Protein AF-A0A2S4YJ57-F1 (afdb_monomer_lite)

Radius of gyration: 31.9 Å; chains: 1; bounding box: 79×38×90 Å

pLDDT: mean 84.73, std 16.08, range [43.25, 98.62]

Secondary structure (DSSP, 8-state):
-------------TTHHHHHHHHHHHHHSHHHHHHHHHHHHHTTSB-TT--SSTT-B-BSSSS---B-HHHHHHH-HHHHHHHHHHHHHHHHHS----------TTHHHHHHHHHHHHHHHHHHHHHHHHHHHHHHHHHHHHHHHHHHHHHHHHHHHHHHHHHHH-TT---HHHHHHHHHHHHHHTT--S-HHHHHHHHHHHHT-S-SSPPPSEETTEEPPHHHHHHHHHHHHHHHHHHHHHHHGGGS-HHHHHHHHHHHHHHHHS------

Structure (mmCIF, N/CA/C/O backbone):
data_AF-A0A2S4YJ57-F1
#
_entry.id   AF-A0A2S4YJ57-F1
#
loop_
_atom_site.group_PDB
_atom_site.id
_atom_site.type_symbol
_atom_site.label_atom_id
_atom_site.label_alt_id
_atom_site.label_comp_id
_atom_site.label_asym_id
_atom_site.label_entity_id
_atom_site.label_seq_id
_atom_site.pdbx_PDB_ins_code
_atom_site.Cartn_x
_atom_site.Cartn_y
_atom_site.Cartn_z
_atom_site.occupancy
_atom_site.B_iso_or_equiv
_atom_site.auth_seq_id
_atom_site.auth_comp_id
_atom_site.auth_asym_id
_atom_site.auth_atom_id
_atom_site.pdbx_PDB_model_num
ATOM 1 N N . MET A 1 1 ? 39.936 2.522 18.032 1.00 45.22 1 MET A N 1
ATOM 2 C CA . MET A 1 1 ? 38.632 3.029 17.552 1.00 45.22 1 MET A CA 1
ATOM 3 C C . MET A 1 1 ? 37.580 2.657 18.585 1.00 45.22 1 MET A C 1
ATOM 5 O O . MET A 1 1 ? 37.314 1.478 18.760 1.00 45.22 1 MET A O 1
ATOM 9 N N . LEU A 1 2 ? 37.104 3.642 19.348 1.00 45.94 2 LEU A N 1
ATOM 10 C CA . LEU A 1 2 ? 36.166 3.483 20.464 1.00 45.94 2 LEU A CA 1
ATOM 11 C C . LEU A 1 2 ? 34.720 3.496 19.942 1.00 45.94 2 LEU A C 1
ATOM 13 O O . LEU A 1 2 ? 34.317 4.452 19.285 1.00 45.94 2 LEU A O 1
ATOM 17 N N . LEU A 1 3 ? 33.955 2.446 20.243 1.00 55.88 3 LEU A N 1
ATOM 18 C CA . LEU A 1 3 ? 32.509 2.372 20.026 1.00 55.88 3 LEU A CA 1
ATOM 19 C C . LEU A 1 3 ? 31.799 3.034 21.213 1.00 55.88 3 LEU A C 1
ATOM 21 O O . LEU A 1 3 ? 31.799 2.495 22.317 1.00 55.88 3 LEU A O 1
ATOM 25 N N . ALA A 1 4 ? 31.203 4.204 20.989 1.00 51.47 4 ALA A N 1
ATOM 26 C CA . ALA A 1 4 ? 30.325 4.854 21.954 1.00 51.47 4 ALA A CA 1
ATOM 27 C C . ALA A 1 4 ? 28.883 4.369 21.735 1.00 51.47 4 ALA A C 1
ATOM 29 O O . ALA A 1 4 ? 28.214 4.778 20.787 1.00 51.47 4 ALA A O 1
ATOM 30 N N . ALA A 1 5 ? 28.410 3.480 22.608 1.00 53.75 5 ALA A N 1
ATOM 31 C CA . ALA A 1 5 ? 27.004 3.104 22.699 1.00 53.75 5 ALA A CA 1
ATOM 32 C C . ALA A 1 5 ? 26.251 4.176 23.504 1.00 53.75 5 ALA A C 1
ATOM 34 O O . ALA A 1 5 ? 26.377 4.259 24.725 1.00 53.75 5 ALA A O 1
ATOM 35 N N . GLY A 1 6 ? 25.493 5.025 22.812 1.00 53.38 6 GLY A N 1
ATOM 36 C CA . GLY A 1 6 ? 24.596 5.992 23.437 1.00 53.38 6 GLY A CA 1
ATOM 37 C C . GLY A 1 6 ? 23.303 5.318 23.891 1.00 53.38 6 GLY A C 1
ATOM 38 O O . GLY A 1 6 ? 22.416 5.072 23.078 1.00 53.38 6 GLY A O 1
ATOM 39 N N . ALA A 1 7 ? 23.184 5.036 25.187 1.00 53.16 7 ALA A N 1
ATOM 40 C CA . ALA A 1 7 ? 21.908 4.723 25.818 1.00 53.16 7 ALA A CA 1
ATOM 41 C C . ALA A 1 7 ? 21.127 6.033 26.015 1.00 53.16 7 ALA A C 1
ATOM 43 O O . ALA A 1 7 ? 21.458 6.845 26.878 1.00 53.16 7 ALA A O 1
ATOM 44 N N . GLY A 1 8 ? 20.120 6.267 25.173 1.00 51.53 8 GLY A N 1
ATOM 45 C CA . GLY A 1 8 ? 19.182 7.374 25.356 1.00 51.53 8 GLY A CA 1
ATOM 46 C C . GLY A 1 8 ? 18.289 7.145 26.586 1.00 51.53 8 GLY A C 1
ATOM 47 O O . GLY A 1 8 ? 17.922 6.000 26.864 1.00 51.53 8 GLY A O 1
ATOM 48 N N . PRO A 1 9 ? 17.920 8.199 27.334 1.00 55.12 9 PRO A N 1
ATOM 49 C CA . PRO A 1 9 ? 17.067 8.069 28.507 1.00 55.12 9 PRO A CA 1
ATOM 50 C C . PRO A 1 9 ? 15.648 7.665 28.091 1.00 55.12 9 PRO A C 1
ATOM 52 O O . PRO A 1 9 ? 14.974 8.380 27.350 1.00 55.12 9 PRO A O 1
ATOM 55 N N . ALA A 1 10 ? 15.178 6.526 28.599 1.00 46.97 10 ALA A N 1
ATOM 56 C CA . ALA A 1 10 ? 13.779 6.135 28.527 1.00 46.97 10 ALA A CA 1
ATOM 57 C C . ALA A 1 10 ? 12.961 7.071 29.428 1.00 46.97 10 ALA A C 1
ATOM 59 O O . ALA A 1 10 ? 12.978 6.956 30.653 1.00 46.97 10 ALA A O 1
ATOM 60 N N . TRP A 1 11 ? 12.270 8.035 28.826 1.00 49.72 11 TRP A N 1
ATOM 61 C CA . TRP A 1 11 ? 11.304 8.866 29.534 1.00 49.72 11 TRP A CA 1
ATOM 62 C C . TRP A 1 11 ? 10.096 7.994 29.879 1.00 49.72 11 TRP A C 1
ATOM 64 O O . TRP A 1 11 ? 9.294 7.646 29.013 1.00 49.72 11 TRP A O 1
ATOM 74 N N . ALA A 1 12 ? 9.990 7.603 31.149 1.00 47.84 12 ALA A N 1
ATOM 75 C CA . ALA A 1 12 ? 8.797 6.976 31.692 1.00 47.84 12 ALA A CA 1
ATOM 76 C C . ALA A 1 12 ? 7.637 7.976 31.594 1.00 47.84 12 ALA A C 1
ATOM 78 O O . ALA A 1 12 ? 7.652 9.029 32.231 1.00 47.84 12 ALA A O 1
ATOM 79 N N . ALA A 1 13 ? 6.652 7.667 30.753 1.00 43.91 13 ALA A N 1
ATOM 80 C CA . ALA A 1 13 ? 5.480 8.505 30.565 1.00 43.91 13 ALA A CA 1
ATOM 81 C C . ALA A 1 13 ? 4.690 8.623 31.891 1.00 43.91 13 ALA A C 1
ATOM 83 O O . ALA A 1 13 ? 4.265 7.599 32.432 1.00 43.91 13 ALA A O 1
ATOM 84 N N . PRO A 1 14 ? 4.422 9.839 32.402 1.00 47.44 14 PRO A N 1
ATOM 85 C CA . PRO A 1 14 ? 3.696 10.054 33.659 1.00 47.44 14 PRO A CA 1
ATOM 86 C C . PRO A 1 14 ? 2.183 9.741 33.592 1.00 47.44 14 PRO A C 1
ATOM 88 O O . PRO A 1 14 ? 1.455 10.018 34.539 1.00 47.44 14 PRO A O 1
ATOM 91 N N . GLY A 1 15 ? 1.688 9.139 32.503 1.00 51.47 15 GLY A N 1
ATOM 92 C CA . GLY A 1 15 ? 0.265 8.821 32.312 1.00 51.47 15 GLY A CA 1
ATOM 93 C C . GLY A 1 15 ? -0.211 7.505 32.940 1.00 51.47 15 GLY A C 1
ATOM 94 O O . GLY A 1 15 ? -1.410 7.292 33.064 1.00 51.47 15 GLY A O 1
ATOM 95 N N . ALA A 1 16 ? 0.696 6.617 33.358 1.00 57.78 16 ALA A N 1
ATOM 96 C CA . ALA A 1 16 ? 0.318 5.263 33.778 1.00 57.78 16 ALA A CA 1
ATOM 97 C C . ALA A 1 16 ? -0.312 5.182 35.182 1.00 57.78 16 ALA A C 1
ATOM 99 O O . ALA A 1 16 ? -0.919 4.164 35.510 1.00 57.78 16 ALA A O 1
ATOM 100 N N . SER A 1 17 ? -0.144 6.213 36.021 1.00 66.94 17 SER A N 1
ATOM 101 C CA . SER A 1 17 ? -0.647 6.198 37.403 1.00 66.94 17 SER A CA 1
ATOM 102 C C . SER A 1 17 ? -2.140 6.509 37.471 1.00 66.94 17 SER A C 1
ATOM 104 O O . SER A 1 17 ? -2.893 5.740 38.055 1.00 66.94 17 SER A O 1
ATOM 106 N N . SER A 1 18 ? -2.585 7.587 36.818 1.00 76.31 18 SER A N 1
ATOM 107 C CA . SER A 1 18 ? -3.986 8.023 36.878 1.00 76.31 18 SER A CA 1
ATOM 108 C C . SER A 1 18 ? -4.939 7.019 36.230 1.00 76.31 18 SER A C 1
ATOM 110 O O . SER A 1 18 ? -6.032 6.789 36.739 1.00 76.31 18 SER A O 1
ATOM 112 N N . GLU A 1 19 ? -4.522 6.373 35.140 1.00 73.69 19 GLU A N 1
ATOM 113 C CA . GLU A 1 19 ? -5.324 5.335 34.488 1.00 73.69 19 GLU A CA 1
ATOM 114 C C . GLU A 1 19 ? -5.491 4.095 35.382 1.00 73.69 19 GLU A C 1
ATOM 116 O O . GLU A 1 19 ? -6.575 3.513 35.445 1.00 73.69 19 GLU A O 1
ATOM 121 N N . ARG A 1 20 ? -4.445 3.721 36.131 1.00 81.25 20 ARG A N 1
ATOM 122 C CA . ARG A 1 20 ? -4.491 2.598 37.077 1.00 81.25 20 ARG A CA 1
ATOM 123 C C . ARG A 1 20 ? -5.443 2.857 38.237 1.00 81.25 20 ARG A C 1
ATOM 125 O O . ARG A 1 20 ? -6.200 1.960 38.603 1.00 81.25 20 ARG A O 1
ATOM 132 N N . ASP A 1 21 ? -5.436 4.071 38.775 1.00 86.12 21 ASP A N 1
ATOM 133 C CA . ASP A 1 21 ? -6.322 4.445 39.879 1.00 86.12 21 ASP A CA 1
ATOM 134 C C . ASP A 1 21 ? -7.793 4.407 39.440 1.00 86.12 21 ASP A C 1
ATOM 136 O O . ASP A 1 21 ? -8.646 3.869 40.148 1.00 86.12 21 ASP A O 1
ATOM 140 N N . VAL A 1 22 ? -8.090 4.879 38.223 1.00 85.56 22 VAL A N 1
ATOM 141 C CA . VAL A 1 22 ? -9.437 4.802 37.632 1.00 85.56 22 VAL A CA 1
ATOM 142 C C . VAL A 1 22 ? -9.886 3.349 37.450 1.00 85.56 22 VAL A C 1
ATOM 144 O O . VAL A 1 22 ? -11.014 3.009 37.811 1.00 85.56 22 VAL A O 1
ATOM 147 N N . GLN A 1 23 ? -9.011 2.475 36.940 1.00 86.00 23 GLN A N 1
ATOM 148 C CA . GLN A 1 23 ? -9.309 1.046 36.785 1.00 86.00 23 GLN A CA 1
ATOM 149 C C . GLN A 1 23 ? -9.598 0.373 38.129 1.00 86.00 23 GLN A C 1
ATOM 151 O O . GLN A 1 23 ? -10.550 -0.401 38.246 1.00 86.00 23 GLN A O 1
ATOM 156 N N . LEU A 1 24 ? -8.801 0.682 39.154 1.00 92.12 24 LEU A N 1
ATOM 157 C CA . LEU A 1 24 ? -8.961 0.111 40.485 1.00 92.12 24 LEU A CA 1
ATOM 158 C C . LEU A 1 24 ? -10.301 0.515 41.110 1.00 92.12 24 LEU A C 1
ATOM 160 O O . LEU A 1 24 ? -11.023 -0.350 41.604 1.00 92.12 24 LEU A O 1
ATOM 164 N N . VAL A 1 25 ? -10.668 1.797 41.025 1.00 93.56 25 VAL A N 1
ATOM 165 C CA . VAL A 1 25 ? -11.964 2.293 41.513 1.00 93.56 25 VAL A CA 1
ATOM 166 C C . VAL A 1 25 ? -13.121 1.643 40.753 1.00 93.56 25 VAL A C 1
ATOM 168 O O . VAL A 1 25 ? -14.034 1.116 41.384 1.00 93.56 25 VAL A O 1
ATOM 171 N N . TYR A 1 26 ? -13.062 1.609 39.418 1.00 92.38 26 TYR A N 1
ATOM 172 C CA . TYR A 1 26 ? -14.111 1.014 38.586 1.00 92.38 26 TYR A CA 1
ATOM 173 C C . TYR A 1 26 ? -14.332 -0.472 38.905 1.00 92.38 26 TYR A C 1
ATOM 175 O O . TYR A 1 26 ? -15.457 -0.907 39.137 1.00 92.38 26 TYR A O 1
ATOM 183 N N . CYS A 1 27 ? -13.259 -1.264 38.964 1.00 95.75 27 CYS A N 1
ATOM 184 C CA . CYS A 1 27 ? -13.355 -2.711 39.156 1.00 95.75 27 CYS A CA 1
ATOM 185 C C . CYS A 1 27 ? -13.684 -3.127 40.601 1.00 95.75 27 CYS A C 1
ATOM 187 O O . CYS A 1 27 ? -14.219 -4.219 40.810 1.00 95.75 27 CYS A O 1
ATOM 189 N N . LEU A 1 28 ? -13.395 -2.281 41.598 1.00 95.44 28 LEU A N 1
ATOM 190 C CA . LEU A 1 28 ? -13.761 -2.525 43.000 1.00 95.44 28 LEU A CA 1
ATOM 191 C C . LEU A 1 28 ? -15.134 -1.964 43.389 1.00 95.44 28 LEU A C 1
ATOM 193 O O . LEU A 1 28 ? -15.605 -2.260 44.498 1.00 95.44 28 LEU A O 1
ATOM 197 N N . ASP A 1 29 ? -15.788 -1.201 42.512 1.00 94.62 29 ASP A N 1
ATOM 198 C CA . ASP A 1 29 ? -17.137 -0.700 42.755 1.00 94.62 29 ASP A CA 1
ATOM 199 C C . ASP A 1 29 ? -18.162 -1.846 42.798 1.00 94.62 29 ASP A C 1
ATOM 201 O O . ASP A 1 29 ? -18.049 -2.853 42.092 1.00 94.62 29 ASP A O 1
ATOM 205 N N . GLY A 1 30 ? -19.161 -1.709 43.672 1.00 93.12 30 GLY A N 1
ATOM 206 C CA . GLY A 1 30 ? -20.126 -2.761 44.015 1.00 93.12 30 GLY A CA 1
ATOM 207 C C . GLY A 1 30 ? -20.748 -3.480 42.806 1.00 93.12 30 GLY A C 1
ATOM 208 O O . GLY A 1 30 ? -20.690 -4.713 42.761 1.00 93.12 30 GLY A O 1
ATOM 209 N N . PRO A 1 31 ? -21.277 -2.753 41.802 1.00 92.69 31 PRO A N 1
ATOM 210 C CA . PRO A 1 31 ? -21.881 -3.334 40.602 1.00 92.69 31 PRO A CA 1
ATOM 211 C C . PRO A 1 31 ? -20.918 -4.179 39.754 1.00 92.69 31 PRO A C 1
ATOM 213 O O . PRO A 1 31 ? -21.351 -5.089 39.047 1.00 92.69 31 PRO A O 1
ATOM 216 N N . HIS A 1 32 ? -19.612 -3.909 39.820 1.00 94.75 32 HIS A N 1
ATOM 217 C CA . HIS A 1 32 ? -18.608 -4.518 38.945 1.00 94.75 32 HIS A CA 1
ATOM 218 C C . HIS A 1 32 ? -17.894 -5.722 39.571 1.00 94.75 32 HIS A C 1
ATOM 220 O O . HIS A 1 32 ? -17.348 -6.554 38.842 1.00 94.75 32 HIS A O 1
ATOM 226 N N . ARG A 1 33 ? -17.969 -5.899 40.898 1.00 95.62 33 ARG A N 1
ATOM 227 C CA . ARG A 1 33 ? -17.277 -6.986 41.622 1.00 95.62 33 ARG A CA 1
ATOM 228 C C . ARG A 1 33 ? -17.622 -8.384 41.113 1.00 95.62 33 ARG A C 1
ATOM 230 O O . ARG A 1 33 ? -16.733 -9.217 40.945 1.00 95.62 33 ARG A O 1
ATOM 237 N N . ALA A 1 34 ? -18.901 -8.654 40.849 1.00 95.88 34 ALA A N 1
ATOM 238 C CA . ALA A 1 34 ? -19.331 -9.955 40.333 1.00 95.88 34 ALA A CA 1
ATOM 239 C C . ALA A 1 34 ? -18.781 -10.218 38.919 1.00 95.88 34 ALA A C 1
ATOM 241 O O . ALA A 1 34 ? -18.306 -11.319 38.629 1.00 95.88 34 ALA A O 1
ATOM 242 N N . GLY A 1 35 ? -18.784 -9.190 38.063 1.00 95.25 35 GLY A N 1
ATOM 243 C CA . GLY A 1 35 ? -18.192 -9.248 36.728 1.00 95.25 35 GLY A CA 1
ATOM 244 C C . GLY A 1 35 ? -16.681 -9.479 36.776 1.00 95.25 35 GLY A C 1
ATOM 245 O O . GLY A 1 35 ? -16.170 -10.325 36.044 1.00 95.25 35 GLY A O 1
ATOM 246 N N . LEU A 1 36 ? -15.983 -8.801 37.691 1.00 97.19 36 LEU A N 1
ATOM 247 C CA . LEU A 1 36 ? -14.544 -8.952 37.901 1.00 97.19 36 LEU A CA 1
ATOM 248 C C . LEU A 1 36 ? -14.177 -10.388 38.300 1.00 97.19 36 LEU A C 1
ATOM 250 O O . LEU A 1 36 ? -13.292 -10.987 37.690 1.00 97.19 36 LEU A O 1
ATOM 254 N N . VAL A 1 37 ? -14.884 -10.970 39.277 1.00 97.56 37 VAL A N 1
ATOM 255 C CA . VAL A 1 37 ? -14.660 -12.366 39.698 1.00 97.56 37 VAL A CA 1
ATOM 256 C C . VAL A 1 37 ? -14.946 -13.334 38.548 1.00 97.56 37 VAL A C 1
ATOM 258 O O . VAL A 1 37 ? -14.167 -14.258 38.316 1.00 97.56 37 VAL A O 1
ATOM 261 N N . SER A 1 38 ? -16.016 -13.105 37.780 1.00 97.00 38 SER A N 1
ATOM 262 C CA . SER A 1 38 ? -16.344 -13.924 36.607 1.00 97.00 38 SER A CA 1
ATOM 263 C C . SER A 1 38 ? -15.244 -13.877 35.539 1.00 97.00 38 SER A C 1
ATOM 265 O O . SER A 1 38 ? -14.815 -14.922 35.043 1.00 97.00 38 SER A O 1
ATOM 267 N N . ALA A 1 39 ? -14.732 -12.683 35.223 1.00 96.94 39 ALA A N 1
ATOM 268 C CA . ALA A 1 39 ? -13.623 -12.502 34.290 1.00 96.94 39 ALA A CA 1
ATOM 269 C C . ALA A 1 39 ? -12.356 -13.215 34.786 1.00 96.94 39 ALA A C 1
ATOM 271 O O . ALA A 1 39 ? -11.732 -13.970 34.038 1.00 96.94 39 ALA A O 1
ATOM 272 N N . ALA A 1 40 ? -12.017 -13.056 36.065 1.00 97.38 40 ALA A N 1
ATOM 273 C CA . ALA A 1 40 ? -10.846 -13.681 36.665 1.00 97.38 40 ALA A CA 1
ATOM 274 C C . ALA A 1 40 ? -10.930 -15.222 36.684 1.00 97.38 40 ALA A C 1
ATOM 276 O O . ALA A 1 40 ? -9.933 -15.892 36.412 1.00 97.38 40 ALA A O 1
ATOM 277 N N . LEU A 1 41 ? -12.114 -15.799 36.928 1.00 97.25 41 LEU A N 1
ATOM 278 C CA . LEU A 1 41 ? -12.354 -17.245 36.821 1.00 97.25 41 LEU A CA 1
ATOM 279 C C . LEU A 1 41 ? -12.183 -17.750 35.380 1.00 97.25 41 LEU A C 1
ATOM 281 O O . LEU A 1 41 ? -11.515 -18.760 35.159 1.00 97.25 41 LEU A O 1
ATOM 285 N N . ARG A 1 42 ? -12.728 -17.035 34.384 1.00 97.00 42 ARG A N 1
ATOM 286 C CA . ARG A 1 42 ? -12.572 -17.384 32.955 1.00 97.00 42 ARG A CA 1
ATOM 287 C C . ARG A 1 42 ? -11.113 -17.347 32.507 1.00 97.00 42 ARG A C 1
ATOM 289 O O . ARG A 1 42 ? -10.686 -18.203 31.737 1.00 97.00 42 ARG A O 1
ATOM 296 N N . LEU A 1 43 ? -10.345 -16.395 33.031 1.00 97.00 43 LEU A N 1
ATOM 297 C CA . LEU A 1 43 ? -8.907 -16.273 32.791 1.00 97.00 43 LEU A CA 1
ATOM 298 C C . LEU A 1 43 ? -8.058 -17.236 33.638 1.00 97.00 43 LEU A C 1
ATOM 300 O O . LEU A 1 43 ? -6.836 -17.233 33.497 1.00 97.00 43 LEU A O 1
ATOM 304 N N . ARG A 1 44 ? -8.682 -18.063 34.494 1.00 97.12 44 ARG A N 1
ATOM 305 C CA . ARG A 1 44 ? -8.019 -18.994 35.425 1.00 97.12 44 ARG A CA 1
ATOM 306 C C . ARG A 1 44 ? -7.042 -18.305 36.387 1.00 97.12 44 ARG A C 1
ATOM 308 O O . ARG A 1 44 ? -6.032 -18.886 36.771 1.00 97.12 44 ARG A O 1
ATOM 315 N N . LEU A 1 45 ? -7.346 -17.066 36.765 1.00 97.12 45 LEU A N 1
ATOM 316 C CA . LEU A 1 45 ? -6.589 -16.286 37.751 1.00 97.12 45 LEU A CA 1
ATOM 317 C C . LEU A 1 45 ? -7.069 -16.575 39.178 1.00 97.12 45 LEU A C 1
ATOM 319 O O . LEU A 1 45 ? -6.292 -16.506 40.128 1.00 97.12 45 LEU A O 1
ATOM 323 N N . LEU A 1 46 ? -8.341 -16.956 39.318 1.00 97.56 46 LEU A N 1
ATOM 324 C CA . LEU A 1 46 ? -8.948 -17.405 40.568 1.00 97.56 46 LEU A CA 1
ATOM 325 C C . LEU A 1 46 ? -9.329 -18.885 40.498 1.00 97.56 46 LEU A C 1
ATOM 327 O O . LEU A 1 46 ? -9.658 -19.409 39.433 1.00 97.56 46 LEU A O 1
ATOM 331 N N . ALA A 1 47 ? -9.302 -19.550 41.649 1.00 96.44 47 ALA A N 1
ATOM 332 C CA . ALA A 1 47 ? -9.747 -20.922 41.814 1.00 96.44 47 ALA A CA 1
ATOM 333 C C . ALA A 1 47 ? -11.287 -21.015 41.762 1.00 96.44 47 ALA A C 1
ATOM 335 O O . ALA A 1 47 ? -11.973 -20.084 42.215 1.00 96.44 47 ALA A O 1
ATOM 336 N N . PRO A 1 48 ? -11.849 -22.139 41.270 1.00 95.44 48 PRO A N 1
ATOM 337 C CA . PRO A 1 48 ? -13.287 -22.395 41.306 1.00 95.44 48 PRO A CA 1
ATOM 338 C C . PRO A 1 48 ? -13.871 -22.222 42.714 1.00 95.44 48 PRO A C 1
ATOM 340 O O . PRO A 1 48 ? -13.250 -22.600 43.706 1.00 95.44 48 PRO A O 1
ATOM 343 N N . GLY A 1 49 ? -15.070 -21.643 42.798 1.00 93.88 49 GLY A N 1
ATOM 344 C CA . GLY A 1 49 ? -15.728 -21.319 44.070 1.00 93.88 49 GLY A CA 1
ATOM 345 C C . GLY A 1 49 ? -15.380 -19.940 44.639 1.00 93.88 49 GLY A C 1
ATOM 346 O O . GLY A 1 49 ? -15.932 -19.567 45.670 1.00 93.88 49 GLY A O 1
ATOM 347 N N . SER A 1 50 ? -14.515 -19.164 43.974 1.00 96.38 50 SER A N 1
ATOM 348 C CA . SER A 1 50 ? -14.320 -17.752 44.321 1.00 96.38 50 SER A CA 1
ATOM 349 C C . SER A 1 50 ? -15.594 -16.944 44.056 1.00 96.38 50 SER A C 1
ATOM 351 O O . SER A 1 50 ? -16.232 -17.121 43.017 1.00 96.38 50 SER A O 1
ATOM 353 N N . THR A 1 51 ? -15.960 -16.043 44.971 1.00 95.62 51 THR A N 1
ATOM 354 C CA . THR A 1 51 ? -17.163 -15.199 44.841 1.00 95.62 51 THR A CA 1
ATOM 355 C C . THR A 1 51 ? -16.857 -13.728 45.123 1.00 95.62 51 THR A C 1
ATOM 357 O O . THR A 1 51 ? -15.772 -13.387 45.586 1.00 95.62 51 THR A O 1
ATOM 360 N N . ALA A 1 52 ? -17.822 -12.846 44.839 1.00 92.62 52 ALA A N 1
ATOM 361 C CA . ALA A 1 52 ? -17.737 -11.417 45.155 1.00 92.62 52 ALA A CA 1
ATOM 362 C C . ALA A 1 52 ? -18.069 -11.089 46.628 1.00 92.62 52 ALA A C 1
ATOM 364 O O . ALA A 1 52 ? -18.144 -9.912 46.987 1.00 92.62 52 ALA A O 1
ATOM 365 N N . ALA A 1 53 ? -18.297 -12.105 47.470 1.00 89.69 53 ALA A N 1
ATOM 366 C CA . ALA A 1 53 ? -18.502 -11.918 48.900 1.00 89.69 53 ALA A CA 1
ATOM 367 C C . ALA A 1 53 ? -17.207 -11.434 49.588 1.00 89.69 53 ALA A C 1
ATOM 369 O O . ALA A 1 53 ? -16.108 -11.646 49.058 1.00 89.69 53 ALA A O 1
ATOM 370 N N . PRO A 1 54 ? -17.314 -10.796 50.767 1.00 84.19 54 PRO A N 1
ATOM 371 C CA . PRO A 1 54 ? -16.150 -10.471 51.582 1.00 84.19 54 PRO A CA 1
ATOM 372 C C . PRO A 1 54 ? -15.292 -11.720 51.818 1.00 84.19 54 PRO A C 1
ATOM 374 O O . PRO A 1 54 ? -15.820 -12.790 52.110 1.00 84.19 54 PRO A O 1
ATOM 377 N N . ASP A 1 55 ? -13.979 -11.580 51.644 1.00 85.06 55 ASP A N 1
ATOM 378 C CA . ASP A 1 55 ? -12.978 -12.620 51.920 1.00 85.06 55 ASP A CA 1
ATOM 379 C C . ASP A 1 55 ? -13.169 -13.962 51.188 1.00 85.06 55 ASP A C 1
ATOM 381 O O . ASP A 1 55 ? -12.743 -15.013 51.666 1.00 85.06 55 ASP A O 1
ATOM 385 N N . ALA A 1 56 ? -13.788 -13.944 50.003 1.00 90.25 56 ALA A N 1
ATOM 386 C CA . ALA A 1 56 ? -14.131 -15.152 49.251 1.00 90.25 56 ALA A CA 1
ATOM 387 C C . ALA A 1 56 ? -13.346 -15.344 47.941 1.00 90.25 56 ALA A C 1
ATOM 389 O O . ALA A 1 56 ? -13.723 -16.178 47.116 1.00 90.25 56 ALA A O 1
ATOM 390 N N . VAL A 1 57 ? -12.261 -14.599 47.723 1.00 95.19 57 VAL A N 1
ATOM 391 C CA . VAL A 1 57 ? -11.419 -14.708 46.524 1.00 95.19 57 VAL A CA 1
ATOM 392 C C . VAL A 1 57 ? -10.238 -15.625 46.811 1.00 95.19 57 VAL A C 1
ATOM 394 O O . VAL A 1 57 ? -9.518 -15.427 47.785 1.00 95.19 57 VAL A O 1
ATOM 397 N N . ARG A 1 58 ? -10.016 -16.638 45.969 1.00 96.50 58 ARG A N 1
ATOM 398 C CA . ARG A 1 58 ? -8.886 -17.568 46.102 1.00 96.50 58 ARG A CA 1
ATOM 399 C C . ARG A 1 58 ? -8.044 -17.537 44.828 1.00 96.50 58 ARG A C 1
ATOM 401 O O . ARG A 1 58 ? -8.551 -17.964 43.792 1.00 96.50 58 ARG A O 1
ATOM 408 N N . PRO A 1 59 ? -6.793 -17.048 44.856 1.00 95.75 59 PRO A N 1
ATOM 409 C CA . PRO A 1 59 ? -5.911 -17.090 43.693 1.00 95.75 59 PRO A CA 1
ATOM 410 C C . PRO A 1 59 ? -5.709 -18.525 43.194 1.00 95.75 59 PRO A C 1
ATOM 412 O O . PRO A 1 59 ? -5.566 -19.447 43.992 1.00 95.75 59 PRO A O 1
ATOM 415 N N . ALA A 1 60 ? -5.678 -18.723 41.876 1.00 95.06 60 ALA A N 1
ATOM 416 C CA . ALA A 1 60 ? -5.458 -20.047 41.290 1.00 95.06 60 ALA A CA 1
ATOM 417 C C . ALA A 1 60 ? -4.014 -20.546 41.479 1.00 95.06 60 ALA A C 1
ATOM 419 O O . ALA A 1 60 ? -3.773 -21.751 41.463 1.00 95.06 60 ALA A O 1
ATOM 420 N N . GLN A 1 61 ? -3.056 -19.625 41.632 1.00 89.88 61 GLN A N 1
ATOM 421 C CA . GLN A 1 61 ? -1.631 -19.938 41.718 1.00 89.88 61 GLN A CA 1
ATOM 422 C C . GLN A 1 61 ? -0.983 -19.363 42.979 1.00 89.88 61 GLN A C 1
ATOM 424 O O . GLN A 1 61 ? -1.092 -18.171 43.287 1.00 89.88 61 GLN A O 1
ATOM 429 N N . GLY A 1 62 ? -0.208 -20.212 43.649 1.00 83.62 62 GLY A N 1
ATOM 430 C CA . GLY A 1 62 ? 0.611 -19.869 44.807 1.00 83.62 62 GLY A CA 1
ATOM 431 C C . GLY A 1 62 ? -0.083 -20.098 46.154 1.00 83.62 62 GLY A C 1
ATOM 432 O O . GLY A 1 62 ? -1.292 -20.319 46.213 1.00 83.62 62 GLY A O 1
ATOM 433 N N . PRO A 1 63 ? 0.686 -20.058 47.253 1.00 76.38 63 PRO A N 1
ATOM 434 C CA . PRO A 1 63 ? 0.150 -20.211 48.596 1.00 76.38 63 PRO A CA 1
ATOM 435 C C . PRO A 1 63 ? -0.696 -18.982 48.941 1.00 76.38 63 PRO A C 1
ATOM 437 O O . PRO A 1 63 ? -0.183 -17.877 49.111 1.00 76.38 63 PRO A O 1
ATOM 440 N N . GLY A 1 64 ? -2.011 -19.159 48.999 1.00 72.62 64 GLY A N 1
ATOM 441 C CA . GLY A 1 64 ? -2.942 -18.089 49.327 1.00 72.62 64 GLY A CA 1
ATOM 442 C C . GLY A 1 64 ? -4.252 -18.659 49.840 1.00 72.62 64 GLY A C 1
ATOM 443 O O . GLY A 1 64 ? -4.947 -19.371 49.120 1.00 72.62 64 GLY A O 1
ATOM 444 N N . GLY A 1 65 ? -4.577 -18.349 51.095 1.00 88.31 65 GLY A N 1
ATOM 445 C CA . GLY A 1 65 ? -5.918 -18.559 51.628 1.00 88.31 65 GLY A CA 1
ATOM 446 C C . GLY A 1 65 ? -6.943 -17.662 50.933 1.00 88.31 65 GLY A C 1
ATOM 447 O O . GLY A 1 65 ? -6.611 -16.867 50.051 1.00 88.31 65 GLY A O 1
ATOM 448 N N . ALA A 1 66 ? -8.202 -17.793 51.343 1.00 93.94 66 ALA A N 1
ATOM 449 C CA . ALA A 1 66 ? -9.237 -16.870 50.899 1.00 93.94 66 ALA A CA 1
ATOM 450 C C . ALA A 1 66 ? -8.886 -15.436 51.342 1.00 93.94 66 ALA A C 1
ATOM 452 O O . ALA A 1 66 ? -8.381 -15.236 52.447 1.00 93.94 66 ALA A O 1
ATOM 453 N N . MET A 1 67 ? -9.095 -14.468 50.456 1.00 95.88 67 MET A N 1
ATOM 454 C CA . MET A 1 67 ? -8.792 -13.053 50.673 1.00 95.88 67 MET A CA 1
ATOM 455 C C . MET A 1 67 ? -9.894 -12.172 50.084 1.00 95.88 67 MET A C 1
ATOM 457 O O . MET A 1 67 ? -10.724 -12.638 49.297 1.00 95.88 67 MET A O 1
ATOM 461 N N . SER A 1 68 ? -9.922 -10.897 50.464 1.00 96.00 68 SER A N 1
ATOM 462 C CA . SER A 1 68 ? -10.833 -9.922 49.859 1.00 96.00 68 SER A CA 1
ATOM 463 C C . SER A 1 68 ? -10.379 -9.520 48.450 1.00 96.00 68 SER A C 1
ATOM 465 O O . SER A 1 68 ? -9.214 -9.681 48.080 1.00 96.00 68 SER A O 1
ATOM 467 N N . LEU A 1 69 ? -11.288 -8.943 47.655 1.00 95.88 69 LEU A N 1
ATOM 468 C CA . LEU A 1 69 ? -10.938 -8.366 46.350 1.00 95.88 69 LEU A CA 1
ATOM 469 C C . LEU A 1 69 ? -9.895 -7.244 46.476 1.00 95.88 69 LEU A C 1
ATOM 471 O O . LEU A 1 69 ? -9.024 -7.137 45.619 1.00 95.88 69 LEU A O 1
ATOM 475 N N . GLN A 1 70 ? -9.949 -6.450 47.550 1.00 95.81 70 GLN A N 1
ATOM 476 C CA . GLN A 1 70 ? -8.972 -5.400 47.853 1.00 95.81 70 GLN A CA 1
ATOM 477 C C . GLN A 1 70 ? -7.586 -5.995 48.116 1.00 95.81 70 GLN A C 1
ATOM 479 O O . GLN A 1 70 ? -6.611 -5.598 47.487 1.00 95.81 70 GLN A O 1
ATOM 484 N N . GLN A 1 71 ? -7.506 -7.012 48.978 1.00 96.12 71 GLN A N 1
ATOM 485 C CA . GLN A 1 71 ? -6.244 -7.702 49.257 1.00 96.12 71 GLN A CA 1
ATOM 486 C C . GLN A 1 71 ? -5.682 -8.387 48.008 1.00 96.12 71 GLN A C 1
ATOM 488 O O . GLN A 1 71 ? -4.466 -8.427 47.824 1.00 96.12 71 GLN A O 1
ATOM 493 N N . TRP A 1 72 ? -6.549 -8.915 47.138 1.00 96.50 72 TRP A N 1
ATOM 494 C CA . TRP A 1 72 ? -6.133 -9.464 45.852 1.00 96.50 72 TRP A CA 1
ATOM 495 C C . TRP A 1 72 ? -5.577 -8.375 44.924 1.00 96.50 72 TRP A C 1
ATOM 497 O O . TRP A 1 72 ? -4.503 -8.569 44.360 1.00 96.50 72 TRP A O 1
ATOM 507 N N . ALA A 1 73 ? -6.231 -7.213 44.832 1.00 95.31 73 ALA A N 1
ATOM 508 C CA . ALA A 1 73 ? -5.744 -6.071 44.054 1.00 95.31 73 ALA A CA 1
ATOM 509 C C . ALA A 1 73 ? -4.365 -5.580 44.526 1.00 95.31 73 ALA A C 1
ATOM 511 O O . ALA A 1 73 ? -3.502 -5.293 43.703 1.00 95.31 73 ALA A O 1
ATOM 512 N N . GLU A 1 74 ? -4.137 -5.539 45.841 1.00 94.81 74 GLU A N 1
ATOM 513 C CA . GLU A 1 74 ? -2.872 -5.098 46.442 1.00 94.81 74 GLU A CA 1
ATOM 514 C C . GLU A 1 74 ? -1.747 -6.128 46.288 1.00 94.81 74 GLU A C 1
ATOM 516 O O . GLU A 1 74 ? -0.619 -5.783 45.941 1.00 94.81 74 GLU A O 1
ATOM 521 N N . ARG A 1 75 ? -2.031 -7.408 46.558 1.00 95.19 75 ARG A N 1
ATOM 522 C CA . ARG A 1 75 ? -1.006 -8.466 46.607 1.00 95.19 75 ARG A CA 1
ATOM 523 C C . ARG A 1 75 ? -0.747 -9.123 45.254 1.00 95.19 75 ARG A C 1
ATOM 525 O O . ARG A 1 75 ? 0.271 -9.793 45.100 1.00 95.19 75 ARG A O 1
ATOM 532 N N . ARG A 1 76 ? -1.676 -8.998 44.302 1.00 94.69 76 ARG A N 1
ATOM 533 C CA . ARG A 1 76 ? -1.647 -9.623 42.967 1.00 94.69 76 ARG A CA 1
ATOM 534 C C . ARG A 1 76 ? -2.056 -8.613 41.891 1.00 94.69 76 ARG A C 1
ATOM 536 O O . ARG A 1 76 ? -2.957 -8.863 41.091 1.00 94.69 76 ARG A O 1
ATOM 543 N N . THR A 1 77 ? -1.371 -7.474 41.877 1.00 94.00 77 THR A N 1
ATOM 544 C CA . THR A 1 77 ? -1.644 -6.328 40.992 1.00 94.00 77 THR A CA 1
ATOM 545 C C . THR A 1 77 ? -1.749 -6.707 39.512 1.00 94.00 77 THR A C 1
ATOM 547 O O . THR A 1 77 ? -2.658 -6.244 38.825 1.00 94.00 77 THR A O 1
ATOM 550 N N . GLU A 1 78 ? -0.868 -7.578 39.015 1.00 93.31 78 GLU A N 1
ATOM 551 C CA . GLU A 1 78 ? -0.865 -8.015 37.611 1.00 93.31 78 GLU A CA 1
ATOM 552 C C . GLU A 1 78 ? -2.094 -8.864 37.248 1.00 93.31 78 GLU A C 1
ATOM 554 O O . GLU A 1 78 ? -2.750 -8.615 36.232 1.00 93.31 78 GLU A O 1
ATOM 559 N N . ASP A 1 79 ? -2.443 -9.838 38.093 1.00 96.50 79 ASP A N 1
ATOM 560 C CA . ASP A 1 79 ? -3.610 -10.701 37.882 1.00 96.50 79 ASP A CA 1
ATOM 561 C C . ASP A 1 79 ? -4.908 -9.889 37.981 1.00 96.50 79 ASP A C 1
ATOM 563 O O . ASP A 1 79 ? -5.798 -10.016 37.134 1.00 96.50 79 ASP A O 1
ATOM 567 N N . PHE A 1 80 ? -4.994 -9.001 38.974 1.00 96.38 80 PHE A N 1
ATOM 568 C CA . PHE A 1 80 ? -6.118 -8.082 39.121 1.00 96.38 80 PHE A CA 1
ATOM 569 C C . PHE A 1 80 ? -6.274 -7.190 37.883 1.00 96.38 80 PHE A C 1
ATOM 571 O O . PHE A 1 80 ? -7.364 -7.111 37.313 1.00 96.38 80 PHE A O 1
ATOM 578 N N . GLY A 1 81 ? -5.182 -6.574 37.416 1.00 95.19 81 GLY A N 1
ATOM 579 C CA . GLY A 1 81 ? -5.182 -5.708 36.236 1.00 95.19 81 GLY A CA 1
ATOM 580 C C . GLY A 1 81 ? -5.639 -6.433 34.968 1.00 95.19 81 GLY A C 1
ATOM 581 O O . GLY A 1 81 ? -6.434 -5.895 34.196 1.00 95.19 81 GLY A O 1
ATOM 582 N N . ARG A 1 82 ? -5.218 -7.690 34.772 1.00 96.56 82 ARG A N 1
ATOM 583 C CA . ARG A 1 82 ? -5.675 -8.531 33.651 1.00 96.56 82 ARG A CA 1
ATOM 584 C C . ARG A 1 82 ? -7.164 -8.864 33.712 1.00 96.56 82 ARG A C 1
ATOM 586 O O . ARG A 1 82 ? -7.827 -8.864 32.678 1.00 96.56 82 ARG A O 1
ATOM 593 N N . ALA A 1 83 ? -7.695 -9.172 34.893 1.00 97.06 83 ALA A N 1
ATOM 594 C CA . ALA A 1 83 ? -9.125 -9.426 35.041 1.00 97.06 83 ALA A CA 1
ATOM 595 C C . ALA A 1 83 ? -9.953 -8.150 34.836 1.00 97.06 83 ALA A C 1
ATOM 597 O O . ALA A 1 83 ? -10.990 -8.188 34.174 1.00 97.06 83 ALA A O 1
ATOM 598 N N . CYS A 1 84 ? -9.477 -7.023 35.368 1.00 96.56 84 CYS A N 1
ATOM 599 C CA . CYS A 1 84 ? -10.135 -5.728 35.255 1.00 96.56 84 CYS A CA 1
ATOM 600 C C . CYS A 1 84 ? -10.177 -5.229 33.801 1.00 96.56 84 CYS A C 1
ATOM 602 O O . CYS A 1 84 ? -11.235 -4.827 33.319 1.00 96.56 84 CYS A O 1
ATOM 604 N N . SER A 1 85 ? -9.075 -5.347 33.051 1.00 93.81 85 SER A N 1
ATOM 605 C CA . SER A 1 85 ? -9.052 -4.981 31.628 1.00 93.81 85 SER A CA 1
ATOM 606 C C . SER A 1 85 ? -9.989 -5.849 30.783 1.00 93.81 85 SER A C 1
ATOM 608 O O . SER A 1 85 ? -10.706 -5.324 29.931 1.00 93.81 85 SER A O 1
ATOM 610 N N . ALA A 1 86 ? -10.064 -7.154 31.064 1.00 94.44 86 ALA A N 1
ATOM 611 C CA . ALA A 1 86 ? -11.011 -8.052 30.407 1.00 94.44 86 ALA A CA 1
ATOM 612 C C . ALA A 1 86 ? -12.475 -7.695 30.717 1.00 94.44 86 ALA A C 1
ATOM 614 O O . ALA A 1 86 ? -13.320 -7.745 29.823 1.00 94.44 86 ALA A O 1
ATOM 615 N N . LEU A 1 87 ? -12.778 -7.300 31.960 1.00 94.44 87 LEU A N 1
ATOM 616 C CA . LEU A 1 87 ? -14.108 -6.820 32.340 1.00 94.44 87 LEU A CA 1
ATOM 617 C C . LEU A 1 87 ? -14.485 -5.546 31.573 1.00 94.44 87 LEU A C 1
ATOM 619 O O . LEU A 1 87 ? -15.576 -5.478 31.010 1.00 94.44 87 LEU A O 1
ATOM 623 N N . MET A 1 88 ? -13.587 -4.559 31.520 1.00 91.81 88 MET A N 1
ATOM 624 C CA . MET A 1 88 ? -13.838 -3.305 30.802 1.00 91.81 88 MET A CA 1
ATOM 625 C C . MET A 1 88 ? -14.028 -3.529 29.296 1.00 91.81 88 MET A C 1
ATOM 627 O O . MET A 1 88 ? -14.934 -2.947 28.703 1.00 91.81 88 MET A O 1
ATOM 631 N N . ALA A 1 89 ? -13.236 -4.415 28.682 1.00 88.06 89 ALA A N 1
ATOM 632 C CA . ALA A 1 89 ? -13.396 -4.775 27.273 1.00 88.06 89 ALA A CA 1
ATOM 633 C C . ALA A 1 89 ? -14.767 -5.425 27.004 1.00 88.06 89 ALA A C 1
ATOM 635 O O . ALA A 1 89 ? -15.478 -5.019 26.084 1.00 88.06 89 ALA A O 1
ATOM 636 N N . ALA A 1 90 ? -15.200 -6.355 27.860 1.00 86.50 90 ALA A N 1
ATOM 637 C CA . ALA A 1 90 ? -16.515 -6.987 27.741 1.00 86.50 90 ALA A CA 1
ATOM 638 C C . ALA A 1 90 ? -17.674 -5.989 27.937 1.00 86.50 90 ALA A C 1
ATOM 640 O O . ALA A 1 90 ? -18.712 -6.096 27.278 1.00 86.50 90 ALA A O 1
ATOM 641 N N . ALA A 1 91 ? -17.494 -5.000 28.818 1.00 83.25 91 ALA A N 1
ATOM 642 C CA . ALA A 1 91 ? -18.462 -3.927 29.022 1.00 83.25 91 ALA A CA 1
ATOM 643 C C . ALA A 1 91 ? -18.556 -2.996 27.800 1.00 83.25 91 ALA A C 1
ATOM 645 O O . ALA A 1 91 ? -19.653 -2.563 27.457 1.00 83.25 91 ALA A O 1
ATOM 646 N N . SER A 1 92 ? -17.440 -2.735 27.107 1.00 76.88 92 SER A N 1
ATOM 647 C CA . SER A 1 92 ? -17.435 -1.923 25.881 1.00 76.88 92 SER A CA 1
ATOM 648 C C . SER A 1 92 ? -18.071 -2.612 24.671 1.00 76.88 92 SER A C 1
ATOM 650 O O . SER A 1 92 ? -18.566 -1.935 23.772 1.00 76.88 92 SER A O 1
ATOM 652 N N . GLU A 1 93 ? -18.082 -3.946 24.649 1.00 69.25 93 GLU A N 1
ATOM 653 C CA . GLU A 1 93 ? -18.628 -4.733 23.539 1.00 69.25 93 GLU A CA 1
ATOM 654 C C . GLU A 1 93 ? -20.121 -5.036 23.677 1.00 69.25 93 GLU A C 1
ATOM 656 O O . GLU A 1 93 ? -20.730 -5.468 22.703 1.00 69.25 93 GLU A O 1
ATOM 661 N N . SER A 1 94 ? -20.729 -4.809 24.846 1.00 48.81 94 SER A N 1
ATOM 662 C CA . SER A 1 94 ? -22.164 -5.034 25.040 1.00 48.81 94 SER A CA 1
ATOM 663 C C . SER A 1 94 ? -22.968 -3.817 24.568 1.00 48.81 94 SER A C 1
ATOM 665 O O . SER A 1 94 ? -22.970 -2.785 25.245 1.00 48.81 94 SER A O 1
ATOM 667 N N . PRO A 1 95 ? -23.708 -3.905 23.444 1.00 45.69 95 PRO A N 1
ATOM 668 C CA . PRO A 1 95 ? -24.623 -2.852 23.049 1.00 45.69 95 PRO A CA 1
ATOM 669 C C . PRO A 1 95 ? -25.828 -2.886 23.994 1.00 45.69 95 PRO A C 1
ATOM 671 O O . PRO A 1 95 ? -26.733 -3.697 23.838 1.00 45.69 95 PRO A O 1
ATOM 674 N N . GLY A 1 96 ? -25.796 -2.015 25.003 1.00 46.81 96 GLY A N 1
ATOM 675 C CA . GLY A 1 96 ? -26.948 -1.526 25.761 1.00 46.81 96 GLY A CA 1
ATOM 676 C C . GLY A 1 96 ? -28.019 -2.553 26.133 1.00 46.81 96 GLY A C 1
ATOM 677 O O . GLY A 1 96 ? -29.139 -2.476 25.633 1.00 46.81 96 GLY A O 1
ATOM 678 N N . THR A 1 97 ? -27.751 -3.431 27.100 1.00 43.59 97 THR A N 1
ATOM 679 C CA . THR A 1 97 ? -28.839 -3.965 27.930 1.00 43.59 97 THR A CA 1
ATOM 680 C C . THR A 1 97 ? -29.282 -2.859 28.878 1.00 43.59 97 THR A C 1
ATOM 682 O O . THR A 1 97 ? -28.713 -2.674 29.955 1.00 43.59 97 THR A O 1
ATOM 685 N N . ALA A 1 98 ? -30.260 -2.074 28.425 1.00 48.53 98 ALA A N 1
ATOM 686 C CA . ALA A 1 98 ? -30.976 -1.118 29.250 1.00 48.53 98 ALA A CA 1
ATOM 687 C C . ALA A 1 98 ? -31.478 -1.829 30.513 1.00 48.53 98 ALA A C 1
ATOM 689 O O . ALA A 1 98 ? -32.173 -2.843 30.437 1.00 48.53 98 ALA A O 1
ATOM 690 N N . ALA A 1 99 ? -31.070 -1.305 31.667 1.00 48.41 99 ALA A N 1
ATOM 691 C CA . ALA A 1 99 ? -3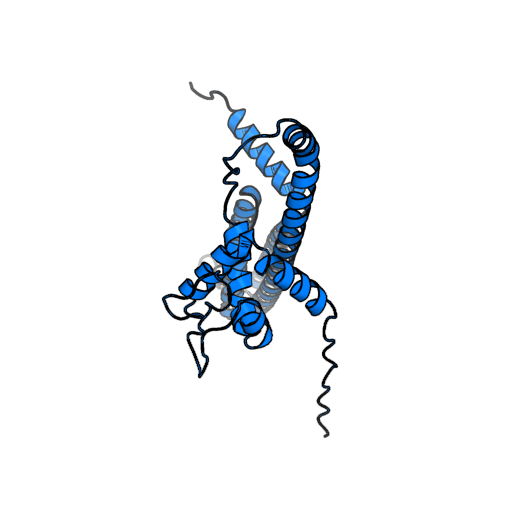1.464 -1.799 32.970 1.00 48.41 99 ALA A CA 1
ATOM 692 C C . ALA A 1 99 ? -32.994 -1.825 33.076 1.00 48.41 99 ALA A C 1
ATOM 694 O O . ALA A 1 99 ? -33.663 -0.792 33.015 1.00 48.41 99 ALA A O 1
ATOM 695 N N . GLN A 1 100 ? -33.537 -3.028 33.227 1.00 47.00 100 GLN A N 1
ATOM 696 C CA . GLN A 1 100 ? -34.927 -3.242 33.576 1.00 47.00 100 GLN A CA 1
ATOM 697 C C . GLN A 1 100 ? -35.037 -3.287 35.104 1.00 47.00 100 GLN A C 1
ATOM 699 O O . GLN A 1 100 ? -34.549 -4.214 35.743 1.00 47.00 100 GLN A O 1
ATOM 704 N N . GLY A 1 101 ? -35.667 -2.253 35.665 1.00 43.25 101 GLY A N 1
ATOM 705 C CA . GLY A 1 101 ? -35.974 -2.079 37.089 1.00 43.25 101 GLY A CA 1
ATOM 706 C C . GLY A 1 101 ? -35.632 -0.650 37.515 1.00 43.25 101 GLY A C 1
ATOM 707 O O . GLY A 1 101 ? -34.480 -0.258 37.451 1.00 43.25 101 GLY A O 1
ATOM 708 N N . GLY A 1 102 ? -36.536 0.243 37.903 1.00 43.84 102 GLY A N 1
ATOM 709 C CA . GLY A 1 102 ? -37.916 0.125 38.350 1.00 43.84 102 GLY A CA 1
ATOM 710 C C . GLY A 1 102 ? -38.139 1.248 39.371 1.00 43.84 102 GLY A C 1
ATOM 711 O O . GLY A 1 102 ? -37.616 1.164 40.472 1.00 43.84 102 GLY A O 1
ATOM 712 N N . GLY A 1 103 ? -38.887 2.294 38.994 1.00 47.72 103 GLY A N 1
ATOM 713 C CA . GLY A 1 103 ? -39.469 3.281 39.921 1.00 47.72 103 GLY A CA 1
ATOM 714 C C . GLY A 1 103 ? -38.685 4.583 40.149 1.00 47.72 103 GLY A C 1
ATOM 715 O O . GLY A 1 103 ? -37.845 4.660 41.035 1.00 47.72 103 GLY A O 1
ATOM 716 N N . GLY A 1 104 ? -39.027 5.643 39.404 1.00 43.44 104 GLY A N 1
ATOM 717 C CA . GLY A 1 104 ? -38.589 7.021 39.689 1.00 43.44 104 GLY A CA 1
ATOM 718 C C . GLY A 1 104 ? -38.580 7.938 38.460 1.00 43.44 104 GLY A C 1
ATOM 719 O O . GLY A 1 104 ? -37.519 8.358 38.004 1.00 43.44 104 GLY A O 1
ATOM 720 N N . GLY A 1 105 ? -39.753 8.212 37.882 1.00 54.00 105 GLY A N 1
ATOM 721 C CA . GLY A 1 105 ? -39.948 8.823 36.556 1.00 54.00 105 GLY A CA 1
ATOM 722 C C . GLY A 1 105 ? -39.648 10.323 36.398 1.00 54.00 105 GLY A C 1
ATOM 723 O O . GLY A 1 105 ? -40.443 11.014 35.775 1.00 54.00 105 GLY A O 1
ATOM 724 N N . GLY A 1 106 ? -38.529 10.833 36.917 1.00 57.19 106 GLY A N 1
ATOM 725 C CA . GLY A 1 106 ? -38.118 12.235 36.706 1.00 57.19 106 GLY A CA 1
ATOM 726 C C . GLY A 1 106 ? -36.701 12.395 36.156 1.00 57.19 106 GLY A C 1
ATOM 727 O O . GLY A 1 106 ? -36.469 13.118 35.191 1.00 57.19 106 GLY A O 1
ATOM 728 N N . TRP A 1 107 ? -35.742 11.661 36.717 1.00 64.50 107 TRP A N 1
ATOM 729 C CA . TRP A 1 107 ? -34.331 11.835 36.365 1.00 64.50 107 TRP A CA 1
ATOM 730 C C . TRP A 1 107 ? -33.957 11.166 35.031 1.00 64.50 107 TRP A C 1
ATOM 732 O O . TRP A 1 107 ? -33.126 11.684 34.290 1.00 64.50 107 TRP A O 1
ATOM 742 N N . PHE A 1 108 ? -34.605 10.047 34.679 1.00 61.31 108 PHE A N 1
ATOM 743 C CA . PHE A 1 108 ? -34.317 9.307 33.444 1.00 61.31 108 PHE A CA 1
ATOM 744 C C . PHE A 1 108 ? -34.748 10.082 32.189 1.00 61.31 108 PHE A C 1
ATOM 746 O O . PHE A 1 108 ? -34.097 10.001 31.152 1.00 61.31 108 PHE A O 1
ATOM 753 N N . THR A 1 109 ? -35.813 10.885 32.285 1.00 65.75 109 THR A N 1
ATOM 754 C CA . THR A 1 109 ? -36.259 11.784 31.210 1.00 65.75 109 THR A CA 1
ATOM 755 C C . THR A 1 109 ? -35.319 12.969 31.003 1.00 65.75 109 THR A C 1
ATOM 757 O O . THR A 1 109 ? -35.111 13.371 29.860 1.00 65.75 109 THR A O 1
ATOM 760 N N . ASP A 1 110 ? -34.704 13.496 32.065 1.00 68.00 110 ASP A N 1
ATOM 761 C CA . ASP A 1 110 ? -33.689 14.552 31.947 1.00 68.00 110 ASP A CA 1
ATOM 762 C C . ASP A 1 110 ? -32.338 14.000 31.474 1.00 68.00 110 ASP A C 1
ATOM 764 O O . ASP A 1 110 ? -31.679 14.611 30.632 1.00 68.00 110 ASP A O 1
ATOM 768 N N . PHE A 1 111 ? -31.975 12.788 31.899 1.00 65.12 111 PHE A N 1
ATOM 769 C CA . PHE A 1 111 ? -30.805 12.077 31.386 1.00 65.12 111 PHE A CA 1
ATOM 770 C C . PHE A 1 111 ? -30.952 11.731 29.895 1.00 65.12 111 PHE A C 1
ATOM 772 O O . PHE A 1 111 ? -30.033 11.982 29.120 1.00 65.12 111 PHE A O 1
ATOM 779 N N . LEU A 1 112 ? -32.125 11.258 29.450 1.00 67.69 112 LEU A N 1
ATOM 780 C CA . LEU A 1 112 ? -32.418 11.000 28.031 1.00 67.69 112 LEU A CA 1
ATOM 781 C C . LEU A 1 112 ? -32.348 12.260 27.159 1.00 67.69 112 LEU A C 1
ATOM 783 O O . LEU A 1 112 ? -31.973 12.165 25.992 1.00 67.69 112 LEU A O 1
ATOM 787 N N . LYS A 1 113 ? -32.668 13.440 27.705 1.00 69.75 113 LYS A N 1
ATOM 788 C CA . LYS A 1 113 ? -32.521 14.717 26.988 1.00 69.75 113 LYS A CA 1
ATOM 789 C C . LYS A 1 113 ? -31.061 15.155 26.851 1.00 69.75 113 LYS A C 1
ATOM 791 O O . LYS A 1 113 ? -30.726 15.809 25.867 1.00 69.75 113 LYS A O 1
ATOM 796 N N . GLN A 1 114 ? -30.195 14.792 27.798 1.00 63.81 114 GLN A N 1
ATOM 797 C CA . GLN A 1 114 ? -28.759 15.111 27.759 1.00 63.81 114 GLN A CA 1
ATOM 798 C C . GLN A 1 114 ? -27.91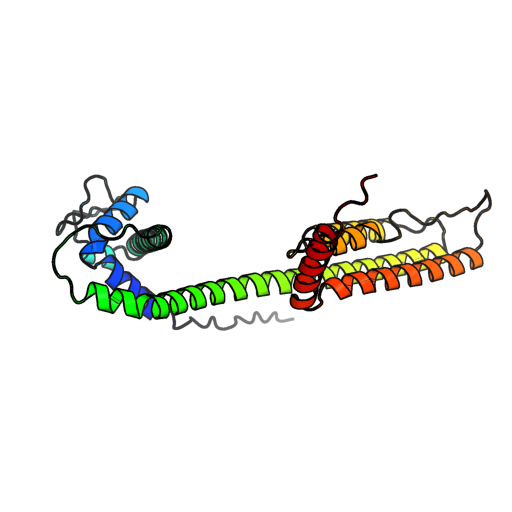0 14.029 27.065 1.00 63.81 114 GLN A C 1
ATOM 800 O O . GLN A 1 114 ? -26.799 14.304 26.606 1.00 63.81 114 GLN A O 1
ATOM 805 N N . LEU A 1 115 ? -28.452 12.818 26.912 1.00 63.97 115 LEU A N 1
ATOM 806 C CA . LEU A 1 115 ? -27.810 11.670 26.270 1.00 63.97 115 LEU A CA 1
ATOM 807 C C . LEU A 1 115 ? -27.277 11.930 24.848 1.00 63.97 115 LEU A C 1
ATOM 809 O O . LEU A 1 115 ? -26.192 11.434 24.549 1.00 63.97 115 LEU A O 1
ATOM 813 N N . PRO A 1 116 ? -27.944 12.709 23.969 1.00 70.19 116 PRO A N 1
ATOM 814 C CA . PRO A 1 116 ? -27.428 12.983 22.629 1.00 70.19 116 PRO A CA 1
ATOM 815 C C . PRO A 1 116 ? -26.088 13.726 22.653 1.00 70.19 116 PRO A C 1
ATOM 817 O O . PRO A 1 116 ? -25.229 13.458 21.817 1.00 70.19 116 PRO A O 1
ATOM 820 N N . LEU A 1 117 ? -25.885 14.623 23.626 1.00 69.00 117 LEU A N 1
ATOM 821 C CA . LEU A 1 117 ? -24.647 15.396 23.762 1.00 69.00 117 LEU A CA 1
ATOM 822 C C . LEU A 1 117 ? -23.501 14.538 24.318 1.00 69.00 117 LEU A C 1
ATOM 824 O O . LEU A 1 117 ? -22.382 14.615 23.813 1.00 69.00 117 LEU A O 1
ATOM 828 N N . LEU A 1 118 ? -23.779 13.666 25.294 1.00 65.44 118 LEU A N 1
ATOM 829 C CA . LEU A 1 118 ? -22.778 12.739 25.839 1.00 65.44 118 LEU A CA 1
ATOM 830 C C . LEU A 1 118 ? -22.415 11.621 24.848 1.00 65.44 118 LEU A C 1
ATOM 832 O O . LEU A 1 118 ? -21.236 11.309 24.675 1.00 65.44 118 LEU A O 1
ATOM 836 N N . ALA A 1 119 ? -23.401 11.065 24.138 1.00 68.50 119 ALA A N 1
ATOM 837 C CA . ALA A 1 119 ? -23.170 10.075 23.088 1.00 68.50 119 ALA A CA 1
ATOM 838 C C . ALA A 1 119 ? -22.376 10.668 21.913 1.00 68.50 119 ALA A C 1
ATOM 840 O O . ALA A 1 119 ? -21.482 10.007 21.383 1.00 68.50 119 ALA A O 1
ATOM 841 N N . ALA A 1 120 ? -22.639 11.927 21.541 1.00 68.31 120 ALA A N 1
ATOM 842 C CA . ALA A 1 120 ? -21.842 12.631 20.539 1.00 68.31 120 ALA A CA 1
ATOM 843 C C . ALA A 1 120 ? -20.376 12.790 20.978 1.00 68.31 120 ALA A C 1
ATOM 845 O O . ALA A 1 120 ? -19.481 12.572 20.164 1.00 68.31 120 ALA A O 1
ATOM 846 N N . GLY A 1 121 ? -20.123 13.097 22.258 1.00 71.19 121 GLY A N 1
ATOM 847 C CA . GLY A 1 121 ? -18.772 13.193 22.820 1.00 71.19 121 GLY A CA 1
ATOM 848 C C . GLY A 1 121 ? -17.994 11.874 22.754 1.00 71.19 121 GLY A C 1
ATOM 849 O O . GLY A 1 121 ? -16.883 11.843 22.229 1.00 71.19 121 GLY A O 1
ATOM 850 N N . ALA A 1 122 ? -18.597 10.766 23.197 1.00 71.75 122 ALA A N 1
ATOM 851 C CA . ALA A 1 122 ? -17.955 9.447 23.165 1.00 71.75 122 ALA A CA 1
ATOM 852 C C . ALA A 1 122 ? -17.692 8.942 21.731 1.00 71.75 122 ALA A C 1
ATOM 854 O O . ALA A 1 122 ? -16.630 8.382 21.447 1.00 71.75 122 ALA A O 1
ATOM 855 N N . LEU A 1 123 ? -18.626 9.188 20.802 1.00 68.69 123 LEU A N 1
ATOM 856 C CA . LEU A 1 123 ? -18.441 8.867 19.383 1.00 68.69 123 LEU A CA 1
ATOM 857 C C . LEU A 1 123 ? -17.332 9.709 18.741 1.00 68.69 123 LEU A C 1
ATOM 859 O O . LEU A 1 123 ? -16.583 9.188 17.917 1.00 68.69 123 LEU A O 1
ATOM 863 N N . LEU A 1 124 ? -17.184 10.977 19.135 1.00 72.06 124 LEU A N 1
ATOM 864 C CA . LEU A 1 124 ? -16.080 11.837 18.700 1.00 72.06 124 LEU A CA 1
ATOM 865 C C . LEU A 1 124 ? -14.722 11.326 19.197 1.00 72.06 124 LEU A C 1
ATOM 867 O O . LEU A 1 124 ? -13.769 11.308 18.419 1.00 72.06 124 LEU A O 1
ATOM 871 N N . THR A 1 125 ? -14.625 10.851 20.442 1.00 74.31 125 THR A N 1
ATOM 872 C CA . THR A 1 125 ? -13.373 10.291 20.984 1.00 74.31 125 THR A CA 1
ATOM 873 C C . THR A 1 125 ? -12.977 8.986 20.286 1.00 74.31 125 THR A C 1
ATOM 875 O O . THR A 1 125 ? -11.824 8.837 19.873 1.00 74.31 125 THR A O 1
ATOM 878 N N . LEU A 1 126 ? -13.928 8.068 20.073 1.00 68.50 126 LEU A N 1
ATOM 879 C CA . LEU A 1 126 ? -13.690 6.833 19.311 1.00 68.50 126 LEU A CA 1
ATOM 880 C C . LEU A 1 126 ? -13.326 7.125 17.850 1.00 68.50 126 LEU A C 1
ATOM 882 O O . LEU A 1 126 ? -12.410 6.512 17.293 1.00 68.50 126 LEU A O 1
ATOM 886 N N . ALA A 1 127 ? -13.993 8.105 17.232 1.00 70.00 127 ALA A N 1
ATOM 887 C CA . ALA A 1 127 ? -13.640 8.567 15.896 1.00 70.00 127 ALA A CA 1
ATOM 888 C C . ALA A 1 127 ? -12.207 9.125 15.863 1.00 70.00 127 ALA A C 1
ATOM 890 O O . ALA A 1 127 ? -11.464 8.798 14.936 1.00 70.00 127 ALA A O 1
ATOM 891 N N . GLY A 1 128 ? -11.794 9.871 16.894 1.00 74.25 128 GLY A N 1
ATOM 892 C CA . GLY A 1 128 ? -10.440 10.400 17.061 1.00 74.25 128 GLY A CA 1
ATOM 893 C C . GLY A 1 128 ? -9.368 9.310 17.034 1.00 74.25 128 GLY A C 1
ATOM 894 O O . GLY A 1 128 ? -8.529 9.310 16.132 1.00 74.25 128 GLY A O 1
ATOM 895 N N . GLN A 1 129 ? -9.452 8.321 17.930 1.00 74.56 129 GLN A N 1
ATOM 896 C CA . GLN A 1 129 ? -8.474 7.222 17.992 1.00 74.56 129 GLN A CA 1
ATOM 897 C C . GLN A 1 129 ? -8.455 6.378 16.709 1.00 74.56 129 GLN A C 1
ATOM 899 O O . GLN A 1 129 ? -7.390 5.991 16.218 1.00 74.56 129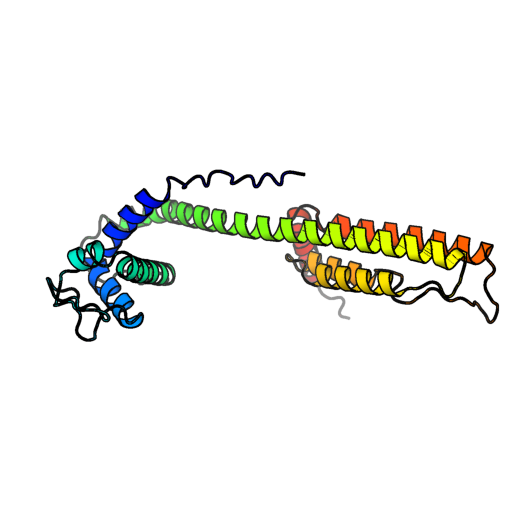 GLN A O 1
ATOM 904 N N . SER A 1 130 ? -9.625 6.135 16.105 1.00 71.56 130 SER A N 1
ATOM 905 C CA . SER A 1 130 ? -9.691 5.424 14.822 1.00 71.56 130 SER A CA 1
ATOM 906 C C . SER A 1 130 ? -9.011 6.212 13.695 1.00 71.56 130 SER A C 1
ATOM 908 O O . SER A 1 130 ? -8.334 5.631 12.842 1.00 71.56 130 SER A O 1
ATOM 910 N N . SER A 1 131 ? -9.144 7.543 13.705 1.00 76.81 131 SER A N 1
ATOM 911 C CA . SER A 1 131 ? -8.601 8.415 12.667 1.00 76.81 131 SER A CA 1
ATOM 912 C C . SER A 1 131 ? -7.076 8.462 12.698 1.00 76.81 131 SER A C 1
ATOM 914 O O . SER A 1 131 ? -6.450 8.479 11.636 1.00 76.81 131 SER A O 1
ATOM 916 N N . GLU A 1 132 ? -6.469 8.405 13.884 1.00 81.19 132 GLU A N 1
ATOM 917 C CA . GLU A 1 132 ? -5.015 8.395 14.048 1.00 81.19 132 GLU A CA 1
ATOM 918 C C . GLU A 1 132 ? -4.407 7.107 13.503 1.00 81.19 132 GLU A C 1
ATOM 920 O O . GLU A 1 132 ? -3.466 7.157 12.705 1.00 81.19 132 GLU A O 1
ATOM 925 N N . ARG A 1 133 ? -5.003 5.959 13.845 1.00 82.31 133 ARG A N 1
ATOM 926 C CA . ARG A 1 133 ? -4.562 4.653 13.344 1.00 82.31 133 ARG A CA 1
ATOM 927 C C . ARG A 1 133 ? -4.678 4.563 11.825 1.00 82.31 133 ARG A C 1
ATOM 929 O O . ARG A 1 133 ? -3.709 4.217 11.152 1.00 82.31 133 ARG A O 1
ATOM 936 N N . ILE A 1 134 ? -5.820 4.973 11.270 1.00 82.06 134 ILE A N 1
ATOM 937 C CA . ILE A 1 134 ? -6.032 5.009 9.815 1.00 82.06 134 ILE A CA 1
ATOM 938 C C . ILE A 1 134 ? -5.032 5.961 9.143 1.00 82.06 134 ILE A C 1
ATOM 940 O O . ILE A 1 134 ? -4.554 5.694 8.040 1.00 82.06 134 ILE A O 1
ATOM 944 N N . SER A 1 135 ? -4.699 7.080 9.786 1.00 83.06 135 SER A N 1
ATOM 945 C CA . SER A 1 135 ? -3.735 8.046 9.254 1.00 83.06 135 SER A CA 1
ATOM 946 C C . SER A 1 135 ? -2.298 7.525 9.305 1.00 83.06 135 SER A C 1
ATOM 948 O O . SER A 1 135 ? -1.525 7.794 8.386 1.00 83.06 135 SER A O 1
ATOM 950 N N . ALA A 1 136 ? -1.924 6.769 10.338 1.00 87.38 136 ALA A N 1
ATOM 951 C CA . ALA A 1 136 ? -0.623 6.109 10.429 1.00 87.38 136 ALA A CA 1
ATOM 952 C C . ALA A 1 136 ? -0.457 5.036 9.341 1.00 87.38 136 ALA A C 1
ATOM 954 O O . ALA A 1 136 ? 0.510 5.088 8.584 1.00 87.38 136 ALA A O 1
ATOM 955 N N . GLU A 1 137 ? -1.445 4.151 9.178 1.00 88.81 137 GLU A N 1
ATOM 956 C CA . GLU A 1 137 ? -1.443 3.117 8.130 1.00 88.81 137 GLU A CA 1
ATOM 957 C C . GLU A 1 137 ? -1.354 3.731 6.724 1.00 88.81 137 GLU A C 1
ATOM 959 O O . GLU A 1 137 ? -0.616 3.253 5.862 1.00 88.81 137 GLU A O 1
ATOM 964 N N . ARG A 1 138 ? -2.059 4.845 6.489 1.00 87.25 138 ARG A N 1
ATOM 965 C CA . ARG A 1 138 ? -1.980 5.578 5.217 1.00 87.25 138 ARG A CA 1
ATOM 966 C C . ARG A 1 138 ? -0.610 6.193 4.970 1.00 87.25 138 ARG A C 1
ATOM 968 O O . ARG A 1 138 ? -0.150 6.145 3.834 1.00 87.25 138 ARG A O 1
ATOM 975 N N . ARG A 1 139 ? 0.021 6.775 5.996 1.00 90.06 139 ARG A N 1
ATOM 976 C CA . ARG A 1 139 ? 1.377 7.337 5.885 1.00 90.06 139 ARG A CA 1
ATOM 977 C C . ARG A 1 139 ? 2.391 6.245 5.570 1.00 90.06 139 ARG A C 1
ATOM 979 O O . ARG A 1 139 ? 3.167 6.411 4.639 1.00 90.06 139 ARG A O 1
ATOM 986 N N . GLN A 1 140 ? 2.315 5.116 6.272 1.00 93.12 140 GLN A N 1
ATOM 987 C CA . GLN A 1 140 ? 3.183 3.966 6.029 1.00 93.12 140 GLN A CA 1
ATOM 988 C C . GLN A 1 140 ? 3.019 3.421 4.606 1.00 93.12 140 GLN A C 1
ATOM 990 O O . GLN A 1 140 ? 4.006 3.182 3.918 1.00 93.12 140 GLN A O 1
ATOM 995 N N . LEU A 1 141 ? 1.779 3.261 4.133 1.00 92.38 141 LEU A N 1
ATOM 996 C CA . LEU A 1 141 ? 1.540 2.814 2.764 1.00 92.38 141 LEU A CA 1
ATOM 997 C C . LEU A 1 141 ? 2.016 3.840 1.727 1.00 92.38 141 LEU A C 1
ATOM 999 O O . LEU A 1 141 ? 2.536 3.446 0.690 1.00 92.38 141 LEU A O 1
ATOM 1003 N N . GLY A 1 142 ? 1.838 5.137 1.993 1.00 92.00 142 GLY A N 1
ATOM 1004 C CA . GLY A 1 142 ? 2.344 6.209 1.136 1.00 92.00 142 GLY A CA 1
ATOM 1005 C C . GLY A 1 142 ? 3.864 6.142 0.991 1.00 92.00 142 GLY A C 1
ATOM 1006 O O . GLY A 1 142 ? 4.360 6.091 -0.128 1.00 92.00 142 GLY A O 1
ATOM 1007 N N . GLN A 1 143 ? 4.580 6.014 2.111 1.00 94.75 143 GLN A N 1
ATOM 1008 C CA . GLN A 1 143 ? 6.035 5.826 2.131 1.00 94.75 143 GLN A CA 1
ATOM 1009 C C . GLN A 1 143 ? 6.463 4.552 1.395 1.00 94.75 143 GLN A C 1
ATOM 1011 O O . GLN A 1 143 ? 7.426 4.570 0.630 1.00 94.75 143 GLN A O 1
ATOM 1016 N N . GLN A 1 144 ? 5.742 3.443 1.591 1.00 95.81 144 GLN A N 1
ATOM 1017 C CA . GLN A 1 144 ? 6.014 2.205 0.865 1.00 95.81 144 GLN A CA 1
ATOM 1018 C C . GLN A 1 144 ? 5.810 2.382 -0.645 1.00 95.81 144 GLN A C 1
ATOM 1020 O O . GLN A 1 144 ? 6.667 1.965 -1.413 1.00 95.81 144 GLN A O 1
ATOM 1025 N N . LEU A 1 145 ? 4.726 3.026 -1.086 1.00 95.56 145 LEU A N 1
ATOM 1026 C CA . LEU A 1 145 ? 4.494 3.308 -2.507 1.00 95.56 145 LEU A CA 1
ATOM 1027 C C . LEU A 1 145 ? 5.600 4.179 -3.107 1.00 95.56 145 LEU A C 1
ATOM 1029 O O . LEU A 1 145 ? 6.087 3.853 -4.180 1.00 95.56 145 LEU A O 1
ATOM 1033 N N . GLU A 1 146 ? 6.021 5.235 -2.411 1.00 95.19 146 GLU A N 1
ATOM 1034 C CA . GLU A 1 146 ? 7.112 6.114 -2.854 1.00 95.19 146 GLU A CA 1
ATOM 1035 C C . GLU A 1 146 ? 8.448 5.362 -2.962 1.00 95.19 146 GLU A C 1
ATOM 1037 O O . GLU A 1 146 ? 9.199 5.551 -3.919 1.00 95.19 146 GLU A O 1
ATOM 1042 N N . THR A 1 147 ? 8.722 4.463 -2.013 1.00 97.12 147 THR A N 1
ATOM 1043 C CA . THR A 1 147 ? 9.934 3.629 -2.004 1.00 97.12 147 THR A CA 1
ATOM 1044 C C . THR A 1 147 ? 9.932 2.656 -3.186 1.00 97.12 147 THR A C 1
ATOM 1046 O O . THR A 1 147 ? 10.909 2.591 -3.928 1.00 97.12 147 THR A O 1
ATOM 1049 N N . GLU A 1 148 ? 8.833 1.924 -3.391 1.00 97.56 148 GLU A N 1
ATOM 1050 C CA . GLU A 1 148 ? 8.695 0.949 -4.483 1.00 97.56 148 GLU A CA 1
ATOM 1051 C C . GLU A 1 148 ? 8.647 1.630 -5.862 1.00 97.56 148 GLU A C 1
ATOM 1053 O O . GLU A 1 148 ? 9.184 1.104 -6.834 1.00 97.56 148 GLU A O 1
ATOM 1058 N N . GLU A 1 149 ? 8.049 2.823 -5.959 1.00 97.50 149 GLU A N 1
ATOM 1059 C CA . GLU A 1 149 ? 8.094 3.659 -7.163 1.00 97.50 149 GLU A CA 1
ATOM 1060 C C . GLU A 1 149 ? 9.533 4.056 -7.501 1.00 97.50 149 GLU A C 1
ATOM 1062 O O . GLU A 1 149 ? 9.962 3.895 -8.644 1.00 97.50 149 GLU A O 1
ATOM 1067 N N . SER A 1 150 ? 10.283 4.551 -6.512 1.00 97.81 150 SER A N 1
ATOM 1068 C CA . SER A 1 150 ? 11.687 4.927 -6.685 1.00 97.81 150 SER A CA 1
ATOM 1069 C C . SER A 1 150 ? 12.539 3.727 -7.106 1.00 97.81 150 SER A C 1
ATOM 1071 O O . SER A 1 150 ? 13.270 3.807 -8.091 1.00 97.81 150 SER A O 1
ATOM 1073 N N . ALA A 1 151 ? 12.376 2.581 -6.436 1.00 98.25 151 ALA A N 1
ATOM 1074 C CA . ALA A 1 151 ? 13.079 1.347 -6.776 1.00 98.25 151 ALA A CA 1
ATOM 1075 C C . ALA A 1 151 ? 12.769 0.879 -8.207 1.00 98.25 151 ALA A C 1
ATOM 1077 O O . ALA A 1 151 ? 13.675 0.488 -8.944 1.00 98.25 151 ALA A O 1
ATOM 1078 N N . TYR A 1 152 ? 11.501 0.955 -8.625 1.00 98.44 152 TYR A N 1
ATOM 1079 C CA . TYR A 1 152 ? 11.102 0.630 -9.990 1.00 98.44 152 TYR A CA 1
ATOM 1080 C C . TYR A 1 152 ? 11.693 1.607 -11.011 1.00 98.44 152 TYR A C 1
ATOM 1082 O O . TYR A 1 152 ? 12.231 1.161 -12.023 1.00 98.44 152 TYR A O 1
ATOM 1090 N N . ARG A 1 153 ? 11.656 2.919 -10.739 1.00 98.31 153 ARG A N 1
ATOM 1091 C CA . ARG A 1 153 ? 12.265 3.946 -11.598 1.00 98.31 153 ARG A CA 1
ATOM 1092 C C . ARG A 1 153 ? 13.758 3.681 -11.801 1.00 98.31 153 ARG A C 1
ATOM 1094 O O . ARG A 1 153 ? 14.198 3.632 -12.947 1.00 98.31 153 ARG A O 1
ATOM 1101 N N . THR A 1 154 ? 14.509 3.454 -10.724 1.00 98.56 154 THR A N 1
ATOM 1102 C CA . THR A 1 154 ? 15.949 3.158 -10.791 1.00 98.56 154 THR A CA 1
ATOM 1103 C C . THR A 1 154 ? 16.220 1.882 -11.583 1.00 98.56 154 THR A C 1
ATOM 1105 O O . THR A 1 154 ? 16.993 1.909 -12.534 1.00 98.56 154 THR A O 1
ATOM 1108 N N . ALA A 1 155 ? 15.517 0.785 -11.279 1.00 98.56 155 ALA A N 1
ATOM 1109 C CA . ALA A 1 155 ? 15.706 -0.480 -11.989 1.00 98.56 155 ALA A CA 1
ATOM 1110 C C . ALA A 1 155 ? 15.426 -0.354 -13.496 1.00 98.56 155 ALA A C 1
ATOM 1112 O O . ALA A 1 155 ? 16.116 -0.965 -14.310 1.00 98.56 155 ALA A O 1
ATOM 1113 N N . VAL A 1 156 ? 14.417 0.436 -13.878 1.00 98.56 156 VAL A N 1
ATOM 1114 C CA . VAL A 1 156 ? 14.111 0.727 -15.284 1.00 98.56 156 VAL A CA 1
ATOM 1115 C C . VAL A 1 156 ? 15.221 1.546 -15.934 1.00 98.56 156 VAL A C 1
ATOM 1117 O O . VAL A 1 156 ? 15.617 1.221 -17.049 1.00 98.56 156 VAL A O 1
ATOM 1120 N N . GLN A 1 157 ? 15.727 2.585 -15.269 1.00 98.44 157 GLN A N 1
ATOM 1121 C CA . GLN A 1 157 ? 16.819 3.403 -15.800 1.00 98.44 157 GLN A CA 1
ATOM 1122 C C . GLN A 1 157 ? 18.073 2.560 -16.053 1.00 98.44 157 GLN A C 1
ATOM 1124 O O . GLN A 1 157 ? 18.615 2.615 -17.158 1.00 98.44 157 GLN A O 1
AT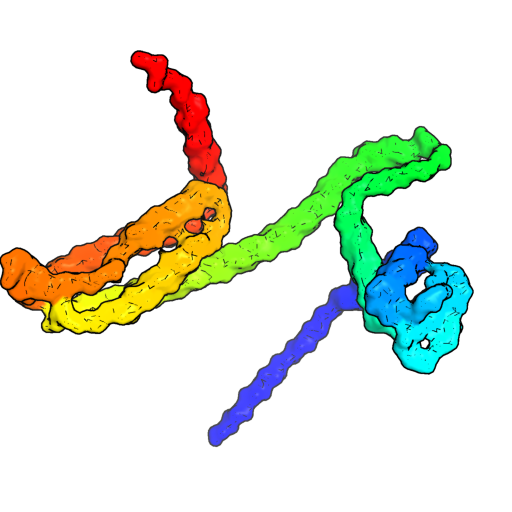OM 1129 N N . ASP A 1 158 ? 18.459 1.724 -15.087 1.00 98.50 158 ASP A N 1
ATOM 1130 C CA . ASP A 1 158 ? 19.607 0.820 -15.197 1.00 98.50 158 ASP A CA 1
ATOM 1131 C C . ASP A 1 158 ? 19.421 -0.193 -16.335 1.00 98.50 158 ASP A C 1
ATOM 1133 O O . ASP A 1 158 ? 20.309 -0.381 -17.169 1.00 98.50 158 ASP A O 1
ATOM 1137 N N . TYR A 1 159 ? 18.239 -0.813 -16.418 1.00 98.56 159 TYR A N 1
ATOM 1138 C CA . TYR A 1 159 ? 17.916 -1.761 -17.484 1.00 98.56 159 TYR A CA 1
ATOM 1139 C C . TYR A 1 159 ? 17.965 -1.116 -18.870 1.00 98.56 159 TYR A C 1
ATOM 1141 O O . TYR A 1 159 ? 18.548 -1.686 -19.788 1.00 98.56 159 TYR A O 1
ATOM 1149 N N . LEU A 1 160 ? 17.364 0.065 -19.036 1.00 98.31 160 LEU A N 1
ATOM 1150 C CA . LEU A 1 160 ? 17.313 0.748 -20.326 1.00 98.31 160 LEU A CA 1
ATOM 1151 C C . LEU A 1 160 ? 18.698 1.244 -20.757 1.00 98.31 160 LEU A C 1
ATOM 1153 O O . LEU A 1 160 ? 19.038 1.106 -21.927 1.00 98.31 160 LEU A O 1
ATOM 1157 N N . ALA A 1 161 ? 19.522 1.730 -19.824 1.00 98.06 161 ALA A N 1
ATOM 1158 C CA . ALA A 1 161 ? 20.921 2.061 -20.103 1.00 98.06 161 ALA A CA 1
ATOM 1159 C C . ALA A 1 161 ? 21.729 0.823 -20.538 1.00 98.06 161 ALA A C 1
ATOM 1161 O O . ALA A 1 161 ? 22.503 0.888 -21.491 1.00 98.06 161 ALA A O 1
ATOM 1162 N N . GLY A 1 162 ? 21.513 -0.328 -19.893 1.00 97.88 162 GLY A N 1
ATOM 1163 C CA . GLY A 1 162 ? 22.106 -1.596 -20.320 1.00 97.88 162 GLY A CA 1
ATOM 1164 C C . GLY A 1 162 ? 21.611 -2.054 -21.696 1.00 97.88 162 GLY A C 1
ATOM 1165 O O . GLY A 1 162 ? 22.410 -2.493 -22.520 1.00 97.88 162 GLY A O 1
ATOM 1166 N N . TYR A 1 163 ? 20.309 -1.920 -21.964 1.00 97.81 163 TYR A N 1
ATOM 1167 C CA . TYR A 1 163 ? 19.661 -2.349 -23.209 1.00 97.81 163 TYR A CA 1
ATOM 1168 C C . TYR A 1 163 ? 20.165 -1.592 -24.445 1.00 97.81 163 TYR A C 1
ATOM 1170 O O . TYR A 1 163 ? 20.298 -2.173 -25.525 1.00 97.81 163 TYR A O 1
ATOM 1178 N N . GLU A 1 164 ? 20.485 -0.305 -24.296 1.00 97.19 164 GLU A N 1
ATOM 1179 C CA . GLU A 1 164 ? 21.104 0.486 -25.364 1.00 97.19 164 GLU A CA 1
ATOM 1180 C C . GLU A 1 164 ? 22.406 -0.159 -25.860 1.00 97.19 164 GLU A C 1
ATOM 1182 O O . GLU A 1 164 ? 22.656 -0.207 -27.065 1.00 97.19 164 GLU A O 1
ATOM 1187 N N . ILE A 1 165 ? 23.190 -0.749 -24.957 1.00 97.31 165 ILE A N 1
ATOM 1188 C CA . ILE A 1 165 ? 24.473 -1.389 -25.265 1.00 97.31 165 ILE A CA 1
ATOM 1189 C C . ILE A 1 165 ? 24.274 -2.848 -25.691 1.00 97.31 165 ILE A C 1
ATOM 1191 O O . ILE A 1 165 ? 24.801 -3.262 -26.723 1.00 97.31 165 ILE A O 1
ATOM 1195 N N . ASP A 1 166 ? 23.497 -3.614 -24.923 1.00 96.81 166 ASP A N 1
ATOM 1196 C CA . ASP A 1 166 ? 23.254 -5.040 -25.139 1.00 96.81 166 ASP A CA 1
ATOM 1197 C C . ASP A 1 166 ? 21.749 -5.359 -25.084 1.00 96.81 166 ASP A C 1
ATOM 1199 O O . ASP A 1 166 ? 21.135 -5.251 -24.019 1.00 96.81 166 ASP A O 1
ATOM 1203 N N . PRO A 1 167 ? 21.131 -5.852 -26.176 1.00 95.50 167 PRO A N 1
ATOM 1204 C CA . PRO A 1 167 ? 19.725 -6.254 -26.161 1.00 95.50 167 PRO A CA 1
ATOM 1205 C C . PRO A 1 167 ? 19.400 -7.390 -25.172 1.00 95.50 167 PRO A C 1
ATOM 1207 O O . PRO A 1 167 ? 18.224 -7.670 -24.936 1.00 95.50 167 PRO A O 1
ATOM 1210 N N . ARG A 1 168 ? 20.409 -8.069 -24.613 1.00 96.25 168 ARG A N 1
ATOM 1211 C CA . ARG A 1 168 ? 20.273 -9.110 -23.582 1.00 96.25 168 ARG A CA 1
ATOM 1212 C C . ARG A 1 168 ? 20.517 -8.602 -22.159 1.00 96.25 168 ARG A C 1
ATOM 1214 O O . ARG A 1 168 ? 20.683 -9.428 -21.261 1.00 96.25 168 ARG A O 1
ATOM 1221 N N . ALA A 1 169 ? 20.511 -7.285 -21.946 1.00 97.44 169 ALA A N 1
ATOM 1222 C CA . ALA A 1 169 ? 20.611 -6.681 -20.622 1.00 97.44 169 ALA A CA 1
ATOM 1223 C C . ALA A 1 169 ? 19.662 -7.343 -19.606 1.00 97.44 169 ALA A C 1
ATOM 1225 O O . ALA A 1 169 ? 18.521 -7.698 -19.927 1.00 97.44 169 ALA A O 1
ATOM 1226 N N . ASP A 1 170 ? 20.138 -7.514 -18.372 1.00 97.81 170 ASP A N 1
ATOM 1227 C CA . ASP A 1 170 ? 19.381 -8.215 -17.339 1.00 97.81 170 ASP A CA 1
ATOM 1228 C C . ASP A 1 170 ? 18.114 -7.439 -16.936 1.00 97.81 170 ASP A C 1
ATOM 1230 O O . ASP A 1 170 ? 18.165 -6.309 -16.454 1.00 97.81 170 ASP A O 1
ATOM 1234 N N . HIS A 1 171 ? 16.955 -8.078 -17.104 1.00 98.25 171 HIS A N 1
ATOM 1235 C CA . HIS A 1 171 ? 15.631 -7.534 -16.774 1.00 98.25 171 HIS A CA 1
ATOM 1236 C C . HIS A 1 171 ? 15.144 -7.945 -15.371 1.00 98.25 171 HIS A C 1
ATOM 1238 O O . HIS A 1 171 ? 14.064 -7.545 -14.925 1.00 98.25 171 HIS A O 1
ATOM 1244 N N . SER A 1 172 ? 15.915 -8.760 -14.645 1.00 98.38 172 SER A N 1
ATOM 1245 C CA . SER A 1 172 ? 15.486 -9.369 -13.383 1.00 98.38 172 SER A CA 1
ATOM 1246 C C . SER A 1 172 ? 15.101 -8.339 -12.309 1.00 98.38 172 SER A C 1
ATOM 1248 O O . SER A 1 172 ? 14.057 -8.498 -11.664 1.00 98.38 172 SER A O 1
ATOM 1250 N N . ALA A 1 173 ? 1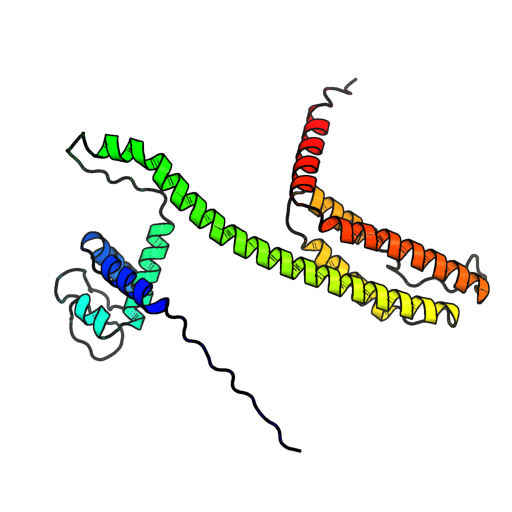5.875 -7.256 -12.181 1.00 98.19 173 ALA A N 1
ATOM 1251 C CA . ALA A 1 173 ? 15.633 -6.167 -11.236 1.00 98.19 173 ALA A CA 1
ATOM 1252 C C . ALA A 1 173 ? 14.329 -5.409 -11.543 1.00 98.19 173 ALA A C 1
ATOM 1254 O O . ALA A 1 173 ? 13.511 -5.201 -10.645 1.00 98.19 173 ALA A O 1
ATOM 1255 N N . VAL A 1 174 ? 14.076 -5.081 -12.819 1.00 98.62 174 VAL A N 1
ATOM 1256 C CA . VAL A 1 174 ? 12.831 -4.421 -13.263 1.00 98.62 174 VAL A CA 1
ATOM 1257 C C . VAL A 1 174 ? 11.622 -5.280 -12.922 1.00 98.62 174 VAL A C 1
ATOM 1259 O O . VAL A 1 174 ? 10.643 -4.790 -12.359 1.00 98.62 174 VAL A O 1
ATOM 1262 N N . ARG A 1 175 ? 11.685 -6.583 -13.214 1.00 98.50 175 ARG A N 1
ATOM 1263 C CA . ARG A 1 175 ? 10.599 -7.521 -12.907 1.00 98.50 175 ARG A CA 1
ATOM 1264 C C . ARG A 1 175 ? 10.323 -7.612 -11.403 1.00 98.50 175 ARG A C 1
ATOM 1266 O O . ARG A 1 175 ? 9.154 -7.648 -11.007 1.00 98.50 175 ARG A O 1
ATOM 1273 N N . ALA A 1 176 ? 11.369 -7.661 -10.577 1.00 98.50 176 ALA A N 1
ATOM 1274 C CA . ALA A 1 176 ? 11.238 -7.710 -9.123 1.00 98.50 176 ALA A CA 1
ATOM 1275 C C . ALA A 1 176 ? 10.582 -6.430 -8.580 1.00 98.50 176 ALA A C 1
ATOM 1277 O O . ALA A 1 176 ? 9.539 -6.514 -7.927 1.00 98.50 176 ALA A O 1
ATOM 1278 N N . ALA A 1 177 ? 11.112 -5.257 -8.939 1.00 98.50 177 ALA A N 1
ATOM 1279 C CA . ALA A 1 177 ? 10.575 -3.965 -8.514 1.00 98.50 177 ALA A CA 1
ATOM 1280 C C . ALA A 1 177 ? 9.134 -3.744 -9.009 1.00 98.50 177 ALA A C 1
ATOM 1282 O O . ALA A 1 177 ? 8.264 -3.318 -8.250 1.00 98.50 177 ALA A O 1
ATOM 1283 N N . ARG A 1 178 ? 8.826 -4.139 -10.254 1.00 98.50 178 ARG A N 1
ATOM 1284 C CA . ARG A 1 178 ? 7.457 -4.098 -10.794 1.00 98.50 178 ARG A CA 1
ATOM 1285 C C . ARG A 1 178 ? 6.500 -4.940 -9.956 1.00 98.50 178 ARG A C 1
ATOM 1287 O O . ARG A 1 178 ? 5.396 -4.500 -9.653 1.00 98.50 178 ARG A O 1
ATOM 1294 N N . THR A 1 179 ? 6.903 -6.156 -9.593 1.00 98.56 179 THR A N 1
ATOM 1295 C CA . THR A 1 179 ? 6.072 -7.074 -8.799 1.00 98.56 179 THR A CA 1
ATOM 1296 C C . THR A 1 179 ? 5.796 -6.505 -7.408 1.00 98.56 179 THR A C 1
ATOM 1298 O O . THR A 1 179 ? 4.654 -6.546 -6.947 1.00 98.56 179 THR A O 1
ATOM 1301 N N . ALA A 1 180 ? 6.811 -5.923 -6.766 1.00 98.31 180 ALA A N 1
ATOM 1302 C CA . ALA A 1 180 ? 6.673 -5.279 -5.464 1.00 98.31 180 ALA A CA 1
ATOM 1303 C C . ALA A 1 180 ? 5.737 -4.055 -5.519 1.00 98.31 180 ALA A C 1
ATOM 1305 O O . ALA A 1 180 ? 4.807 -3.942 -4.710 1.00 98.31 180 ALA A O 1
ATOM 1306 N N . LEU A 1 181 ? 5.886 -3.201 -6.539 1.00 98.19 181 LEU A N 1
ATOM 1307 C CA . LEU A 1 181 ? 5.012 -2.049 -6.762 1.00 98.19 181 LEU A CA 1
ATOM 1308 C C . LEU A 1 181 ? 3.558 -2.470 -7.033 1.00 98.19 181 LEU A C 1
ATOM 1310 O O . LEU A 1 181 ? 2.638 -1.946 -6.402 1.00 98.19 181 LEU A O 1
ATOM 1314 N N . VAL A 1 182 ? 3.332 -3.468 -7.897 1.00 98.25 182 VAL A N 1
ATOM 1315 C CA . VAL A 1 182 ? 1.998 -4.051 -8.151 1.00 98.25 182 VAL A CA 1
ATOM 1316 C C . VAL A 1 182 ? 1.386 -4.609 -6.861 1.00 98.25 182 VAL A C 1
ATOM 1318 O O . VAL A 1 182 ? 0.215 -4.353 -6.570 1.00 98.25 182 VAL A O 1
ATOM 1321 N N . GLY A 1 183 ? 2.172 -5.327 -6.053 1.00 97.88 183 GLY A N 1
ATOM 1322 C CA . GLY A 1 183 ? 1.731 -5.862 -4.764 1.00 97.88 183 GLY A CA 1
ATOM 1323 C C . GLY A 1 183 ? 1.309 -4.767 -3.778 1.00 97.88 183 GLY A C 1
ATOM 1324 O O . GLY A 1 183 ? 0.321 -4.913 -3.056 1.00 97.88 183 GLY A O 1
ATOM 1325 N N . THR A 1 184 ? 2.008 -3.634 -3.769 1.00 97.12 184 THR A N 1
ATOM 1326 C CA . THR A 1 184 ? 1.657 -2.481 -2.928 1.00 97.12 184 THR A CA 1
ATOM 1327 C C . THR A 1 184 ? 0.426 -1.739 -3.455 1.00 97.12 184 THR A C 1
ATOM 1329 O O . THR A 1 184 ? -0.474 -1.432 -2.671 1.00 97.12 184 THR A O 1
ATOM 1332 N N . LEU A 1 185 ? 0.296 -1.555 -4.774 1.00 97.00 185 LEU A N 1
ATOM 1333 C CA . LEU A 1 185 ? -0.907 -0.992 -5.404 1.00 97.00 185 LEU A CA 1
ATOM 1334 C C . LEU A 1 185 ? -2.162 -1.837 -5.129 1.00 97.00 185 LEU A C 1
ATOM 1336 O O . LEU A 1 185 ? -3.240 -1.291 -4.885 1.00 97.00 185 LEU A O 1
ATOM 1340 N N . GLY A 1 186 ? -2.025 -3.165 -5.077 1.00 96.69 186 GLY A N 1
ATOM 1341 C CA . GLY A 1 186 ? -3.109 -4.084 -4.714 1.00 96.69 186 GLY A CA 1
ATOM 1342 C C . GLY A 1 186 ? -3.621 -3.927 -3.275 1.00 96.69 186 GLY A C 1
ATOM 1343 O O . GLY A 1 186 ? -4.759 -4.299 -2.986 1.00 96.69 186 GLY A O 1
ATOM 1344 N N . ARG A 1 187 ? -2.816 -3.337 -2.380 1.00 95.44 187 ARG A N 1
ATOM 1345 C CA . ARG A 1 187 ? -3.149 -3.101 -0.964 1.00 95.44 187 ARG A CA 1
ATOM 1346 C C . ARG A 1 187 ? -3.728 -1.710 -0.692 1.00 95.44 187 ARG A C 1
ATOM 1348 O O . ARG A 1 187 ? -4.054 -1.413 0.454 1.00 95.44 187 ARG A O 1
ATOM 1355 N N . VAL A 1 188 ? -3.893 -0.860 -1.712 1.00 94.00 188 VAL A N 1
ATOM 1356 C CA . VAL A 1 188 ? -4.395 0.513 -1.541 1.00 94.00 188 VAL A CA 1
ATOM 1357 C C . VAL A 1 188 ? -5.798 0.522 -0.911 1.00 94.00 188 VAL A C 1
ATOM 1359 O O . VAL A 1 188 ? -6.760 0.056 -1.532 1.00 94.00 188 VAL A O 1
ATOM 1362 N N . PRO A 1 189 ? -5.971 1.087 0.303 1.00 88.62 189 PRO A N 1
ATOM 1363 C CA . PRO A 1 189 ? -7.264 1.153 0.959 1.00 88.62 189 PRO A CA 1
ATOM 1364 C C . PRO A 1 189 ? -8.094 2.316 0.410 1.00 88.62 189 PRO A C 1
ATOM 1366 O O . PRO A 1 189 ? -7.576 3.313 -0.108 1.00 88.62 189 PRO A O 1
ATOM 1369 N N . GLY A 1 190 ? -9.410 2.235 0.599 1.00 87.81 190 GLY A N 1
ATOM 1370 C CA . GLY A 1 190 ? -10.329 3.344 0.353 1.00 87.81 190 GLY A CA 1
ATOM 1371 C C . GLY A 1 190 ? -11.500 3.000 -0.568 1.00 87.81 190 GLY A C 1
ATOM 1372 O O . GLY A 1 190 ? -11.815 1.826 -0.783 1.00 87.81 190 GLY A O 1
ATOM 1373 N N . PRO A 1 191 ? -12.185 4.033 -1.098 1.00 88.06 191 PRO A N 1
ATOM 1374 C CA . PRO A 1 191 ? -13.348 3.858 -1.959 1.00 88.06 191 PRO A CA 1
ATOM 1375 C C . PRO A 1 191 ? -13.035 3.023 -3.203 1.00 88.06 191 PRO A C 1
ATOM 1377 O O . PRO A 1 191 ? -11.913 3.030 -3.712 1.00 88.06 191 PRO A O 1
ATOM 1380 N N . ARG A 1 192 ? -14.058 2.357 -3.754 1.00 87.12 192 ARG A N 1
ATOM 1381 C CA . ARG A 1 192 ? -13.924 1.502 -4.946 1.00 87.12 192 ARG A CA 1
ATOM 1382 C C . ARG A 1 192 ? -13.243 2.215 -6.120 1.00 87.12 192 ARG A C 1
ATOM 1384 O O . ARG A 1 192 ? -12.352 1.629 -6.709 1.00 87.12 192 ARG A O 1
ATOM 1391 N N . ALA A 1 193 ? -13.562 3.487 -6.376 1.00 88.38 193 ALA A N 1
ATOM 1392 C CA . ALA A 1 193 ? -12.937 4.254 -7.457 1.00 88.38 193 ALA A CA 1
ATOM 1393 C C . ALA A 1 193 ? -11.409 4.397 -7.306 1.00 88.38 193 ALA A C 1
ATOM 1395 O O . ALA A 1 193 ? -10.699 4.378 -8.305 1.00 88.38 193 ALA A O 1
ATOM 1396 N N . ARG A 1 194 ? -10.902 4.510 -6.069 1.00 91.19 194 ARG A N 1
ATOM 1397 C CA . ARG A 1 194 ? -9.458 4.567 -5.793 1.00 91.19 194 ARG A CA 1
ATOM 1398 C C . ARG A 1 194 ? -8.803 3.208 -6.020 1.00 91.19 194 ARG A C 1
ATOM 1400 O O . ARG A 1 194 ? -7.742 3.144 -6.623 1.00 91.19 194 ARG A O 1
ATOM 1407 N N . ARG A 1 195 ? -9.451 2.126 -5.575 1.00 93.44 195 ARG A N 1
ATOM 1408 C CA . ARG A 1 195 ? -8.961 0.753 -5.788 1.00 93.44 195 ARG A CA 1
ATOM 1409 C C . ARG A 1 195 ? -8.943 0.372 -7.266 1.00 93.44 195 ARG A C 1
ATOM 1411 O O . ARG A 1 195 ? -7.977 -0.221 -7.725 1.00 93.44 195 ARG A O 1
ATOM 1418 N N . ASP A 1 196 ? -9.978 0.757 -8.009 1.00 93.12 196 ASP A N 1
ATOM 1419 C CA . ASP A 1 196 ? -10.053 0.535 -9.453 1.00 93.12 196 ASP A CA 1
ATOM 1420 C C . ASP A 1 196 ? -8.959 1.337 -10.181 1.00 93.12 196 ASP A C 1
ATOM 1422 O O . ASP A 1 196 ? -8.301 0.802 -11.067 1.00 93.12 196 ASP A O 1
ATOM 1426 N N . ALA A 1 197 ? -8.699 2.584 -9.764 1.00 92.44 197 ALA A N 1
ATOM 1427 C CA . ALA A 1 197 ? -7.596 3.385 -10.298 1.00 92.44 197 ALA A CA 1
ATOM 1428 C C . ALA A 1 197 ? -6.214 2.793 -9.964 1.00 92.44 197 ALA A C 1
ATOM 1430 O O . ALA A 1 197 ? -5.353 2.752 -10.835 1.00 92.44 197 ALA A O 1
ATOM 1431 N N . ALA A 1 198 ? -6.010 2.296 -8.740 1.00 95.69 198 ALA A N 1
ATOM 1432 C CA . ALA A 1 198 ? -4.767 1.633 -8.343 1.00 95.69 198 ALA A CA 1
ATOM 1433 C C . ALA A 1 198 ? -4.525 0.342 -9.139 1.00 95.69 198 ALA A C 1
ATOM 1435 O O . ALA A 1 198 ? -3.408 0.096 -9.584 1.00 95.69 198 ALA A O 1
ATOM 1436 N N . ARG A 1 199 ? -5.580 -0.448 -9.382 1.00 97.00 199 ARG A N 1
ATOM 1437 C CA . ARG A 1 199 ? -5.509 -1.633 -10.245 1.00 97.00 199 ARG A CA 1
ATOM 1438 C C . ARG A 1 199 ? -5.186 -1.258 -11.689 1.00 97.00 199 ARG A C 1
ATOM 1440 O O . ARG A 1 199 ? -4.263 -1.821 -12.255 1.00 97.00 199 ARG A O 1
ATOM 1447 N N . ALA A 1 200 ? -5.874 -0.262 -12.245 1.00 95.94 200 ALA A N 1
ATOM 1448 C CA . ALA A 1 200 ? -5.590 0.222 -13.593 1.00 95.94 200 ALA A CA 1
ATOM 1449 C C . ALA A 1 200 ? -4.147 0.736 -13.732 1.00 95.94 200 ALA A C 1
ATOM 1451 O O . ALA A 1 200 ? -3.513 0.505 -14.756 1.00 95.94 200 ALA A O 1
ATOM 1452 N N . ALA A 1 201 ? -3.610 1.395 -12.700 1.00 96.12 201 ALA A N 1
ATOM 1453 C CA . ALA A 1 201 ? -2.210 1.805 -12.667 1.00 96.12 201 ALA A CA 1
ATOM 1454 C C . ALA A 1 201 ? -1.261 0.595 -12.648 1.00 96.12 201 ALA A C 1
ATOM 1456 O O . ALA A 1 201 ? -0.308 0.570 -13.419 1.00 96.12 201 ALA A O 1
ATOM 1457 N N . ALA A 1 202 ? -1.549 -0.423 -11.830 1.00 97.12 202 ALA A N 1
ATOM 1458 C CA . ALA A 1 202 ? -0.763 -1.655 -11.760 1.00 97.12 202 ALA A CA 1
ATOM 1459 C C . ALA A 1 202 ? -0.751 -2.427 -13.094 1.00 97.12 202 ALA A C 1
ATOM 1461 O O . ALA A 1 202 ? 0.303 -2.890 -13.532 1.00 97.12 202 ALA A O 1
ATOM 1462 N N . ASP A 1 203 ? -1.903 -2.519 -13.763 1.00 97.06 203 ASP A N 1
ATOM 1463 C CA . ASP A 1 203 ? -2.044 -3.180 -15.065 1.00 97.06 203 ASP A CA 1
ATOM 1464 C C . ASP A 1 203 ? -1.327 -2.401 -16.180 1.00 97.06 203 ASP A C 1
ATOM 1466 O O . ASP A 1 203 ? -0.790 -2.995 -17.114 1.00 97.06 203 ASP A O 1
ATOM 1470 N N . ALA A 1 204 ? -1.277 -1.071 -16.063 1.00 96.56 204 ALA A N 1
ATOM 1471 C CA . ALA A 1 204 ? -0.640 -0.183 -17.031 1.00 96.56 204 ALA A CA 1
ATOM 1472 C C . ALA A 1 204 ? 0.877 -0.011 -16.834 1.00 96.56 204 ALA A C 1
ATOM 1474 O O . ALA A 1 204 ? 1.493 0.693 -17.637 1.00 96.56 204 ALA A O 1
ATOM 1475 N N . LEU A 1 205 ? 1.484 -0.611 -15.799 1.00 97.31 205 LEU A N 1
ATOM 1476 C CA . LEU A 1 205 ? 2.933 -0.546 -15.597 1.00 97.31 205 LEU A CA 1
ATOM 1477 C C . LEU A 1 205 ? 3.658 -1.250 -16.759 1.00 97.31 205 LEU A C 1
ATOM 1479 O O . LEU A 1 205 ? 3.443 -2.459 -16.947 1.00 97.31 205 LEU A O 1
ATOM 1483 N N . PRO A 1 206 ? 4.517 -0.528 -17.510 1.00 97.12 206 PRO A N 1
ATOM 1484 C CA . PRO A 1 206 ? 5.202 -1.056 -18.688 1.00 97.12 206 PRO A CA 1
ATOM 1485 C C . PRO A 1 206 ? 6.272 -2.090 -18.301 1.00 97.12 206 PRO A C 1
ATOM 1487 O O . PRO A 1 206 ? 6.382 -2.490 -17.142 1.00 97.12 206 PRO A O 1
ATOM 1490 N N . LEU A 1 207 ? 7.030 -2.570 -19.294 1.00 96.94 207 LEU A N 1
ATOM 1491 C CA . LEU A 1 207 ? 8.185 -3.459 -19.096 1.00 96.94 207 LEU A CA 1
ATOM 1492 C C . LEU A 1 207 ? 7.874 -4.723 -18.271 1.00 96.94 207 LEU A C 1
ATOM 1494 O O . LEU A 1 207 ? 8.715 -5.240 -17.538 1.00 96.94 207 LEU A O 1
ATOM 1498 N N . ALA A 1 208 ? 6.662 -5.269 -18.423 1.00 96.94 208 ALA A N 1
ATOM 1499 C CA . ALA A 1 208 ? 6.299 -6.574 -17.863 1.00 96.94 208 ALA A CA 1
ATOM 1500 C C . ALA A 1 208 ? 7.138 -7.723 -18.458 1.00 96.94 208 ALA A C 1
ATOM 1502 O O . ALA A 1 208 ? 7.220 -8.807 -17.881 1.00 96.94 208 ALA A O 1
ATOM 1503 N N . ARG A 1 209 ? 7.739 -7.480 -19.625 1.00 97.44 209 ARG A N 1
ATOM 1504 C CA . ARG A 1 209 ? 8.651 -8.359 -20.353 1.00 97.44 209 ARG A CA 1
ATOM 1505 C C . ARG A 1 209 ? 9.875 -7.540 -20.784 1.00 97.44 209 ARG A C 1
ATOM 1507 O O . ARG A 1 209 ? 9.735 -6.320 -20.910 1.00 97.44 209 ARG A O 1
ATOM 1514 N N . PRO A 1 210 ? 11.030 -8.185 -21.019 1.00 97.62 210 PRO A N 1
ATOM 1515 C CA . PRO A 1 210 ? 12.184 -7.508 -21.597 1.00 97.62 210 PRO A CA 1
ATOM 1516 C C . PRO A 1 210 ? 11.848 -6.948 -22.985 1.00 97.62 210 PRO A C 1
ATOM 1518 O O . PRO A 1 210 ? 11.031 -7.522 -23.715 1.00 97.62 210 PRO A O 1
ATOM 1521 N N . LEU A 1 211 ? 12.484 -5.833 -23.343 1.00 96.94 211 LEU A N 1
ATOM 1522 C CA . LEU A 1 211 ? 12.442 -5.277 -24.689 1.00 96.94 211 LEU A CA 1
ATOM 1523 C C . LEU A 1 211 ? 13.066 -6.262 -25.681 1.00 96.94 211 LEU A C 1
ATOM 1525 O O . LEU A 1 211 ? 14.044 -6.939 -25.351 1.00 96.94 211 LEU A O 1
ATOM 1529 N N . PRO A 1 212 ? 12.505 -6.388 -26.893 1.00 95.12 212 PRO A N 1
ATOM 1530 C CA . PRO A 1 212 ? 13.011 -7.357 -27.841 1.00 95.12 212 PRO A CA 1
ATOM 1531 C C . PRO A 1 212 ? 14.345 -6.873 -28.417 1.00 95.12 212 PRO A C 1
ATOM 1533 O O . PRO A 1 212 ? 14.537 -5.689 -28.682 1.00 95.12 212 PRO A O 1
ATOM 1536 N N . GLY A 1 213 ? 15.273 -7.802 -28.639 1.00 92.12 213 GLY A N 1
ATOM 1537 C CA . GLY A 1 213 ? 16.525 -7.516 -29.348 1.00 92.12 213 GLY A CA 1
ATOM 1538 C C . GLY A 1 213 ? 16.382 -7.487 -30.871 1.00 92.12 213 GLY A C 1
ATOM 1539 O O . GLY A 1 213 ? 17.336 -7.158 -31.574 1.00 92.12 213 GLY A O 1
ATOM 1540 N N . GLN A 1 214 ? 15.214 -7.879 -31.384 1.00 92.44 214 GLN A N 1
ATOM 1541 C CA . GLN A 1 214 ? 14.933 -8.003 -32.809 1.00 92.44 214 GLN A CA 1
ATOM 1542 C C . GLN A 1 214 ? 13.554 -7.442 -33.142 1.00 92.44 214 GLN A C 1
ATOM 1544 O O . GLN A 1 214 ? 12.615 -7.576 -32.353 1.00 92.44 214 GLN A O 1
ATOM 1549 N N . ARG A 1 215 ? 13.424 -6.873 -34.339 1.00 90.81 215 ARG A N 1
ATOM 1550 C CA . ARG A 1 215 ? 12.160 -6.413 -34.911 1.00 90.81 215 ARG A CA 1
ATOM 1551 C C . ARG A 1 215 ? 12.081 -6.863 -36.363 1.00 90.81 215 ARG A C 1
ATOM 1553 O O . ARG A 1 215 ? 13.039 -6.697 -37.109 1.00 90.81 215 ARG A O 1
ATOM 1560 N N . ASP A 1 216 ? 10.968 -7.495 -36.729 1.00 92.31 216 ASP A N 1
ATOM 1561 C CA . ASP A 1 216 ? 10.723 -7.999 -38.088 1.00 92.31 216 ASP A CA 1
ATOM 1562 C C . ASP A 1 216 ? 11.844 -8.919 -38.624 1.00 92.31 216 ASP A C 1
ATOM 1564 O O . ASP A 1 216 ? 12.137 -8.951 -39.813 1.00 92.31 216 ASP A O 1
ATOM 1568 N N . GLY A 1 217 ? 12.489 -9.675 -37.724 1.00 91.62 217 GLY A N 1
ATOM 1569 C CA . GLY A 1 217 ? 13.594 -10.589 -38.046 1.00 91.62 217 GLY A CA 1
ATOM 1570 C C . GLY A 1 217 ? 14.984 -9.944 -38.095 1.00 91.62 217 GLY A C 1
ATOM 1571 O O . GLY A 1 217 ? 15.973 -10.661 -38.239 1.00 91.62 217 GLY A O 1
ATOM 1572 N N . TYR A 1 218 ? 15.089 -8.626 -37.919 1.00 89.12 218 TYR A N 1
ATOM 1573 C CA . TYR A 1 218 ? 16.358 -7.899 -37.909 1.00 89.12 218 TYR A CA 1
ATOM 1574 C C . TYR A 1 218 ? 16.792 -7.564 -36.483 1.00 89.12 218 TYR A C 1
ATOM 1576 O O . TYR A 1 218 ? 15.974 -7.173 -35.649 1.00 89.12 218 TYR A O 1
ATOM 1584 N N . LEU A 1 219 ? 18.090 -7.713 -36.199 1.00 92.00 219 LEU A N 1
ATOM 1585 C CA . LEU A 1 219 ? 18.691 -7.194 -34.969 1.00 92.00 219 LEU A CA 1
ATOM 1586 C C . LEU A 1 219 ? 18.603 -5.670 -34.986 1.00 92.00 219 LEU A C 1
ATOM 1588 O O . LEU A 1 219 ? 18.993 -5.040 -35.965 1.00 92.00 219 LEU A O 1
ATOM 1592 N N . LEU A 1 220 ? 18.094 -5.094 -33.901 1.00 94.06 220 LEU A N 1
ATOM 1593 C CA . LEU A 1 220 ? 18.046 -3.644 -33.755 1.00 94.06 220 LEU A CA 1
ATOM 1594 C C . LEU A 1 220 ? 19.467 -3.113 -33.584 1.00 94.06 220 LEU A C 1
ATOM 1596 O O . LEU A 1 220 ? 20.214 -3.639 -32.756 1.00 94.06 220 LEU A O 1
ATOM 1600 N N . ASP A 1 221 ? 19.833 -2.074 -34.330 1.00 95.12 221 ASP A N 1
ATOM 1601 C CA . ASP A 1 221 ? 21.081 -1.343 -34.114 1.00 95.12 221 ASP A CA 1
ATOM 1602 C C . ASP A 1 221 ? 21.033 -0.504 -32.823 1.00 95.12 221 ASP A C 1
ATOM 1604 O O . ASP A 1 221 ? 20.003 -0.382 -32.156 1.00 95.12 221 ASP A O 1
ATOM 1608 N N . THR A 1 222 ? 22.186 0.029 -32.421 1.00 95.31 222 THR A N 1
ATOM 1609 C CA . THR A 1 222 ? 22.327 0.804 -31.179 1.00 95.31 222 THR A CA 1
ATOM 1610 C C . THR A 1 222 ? 21.472 2.072 -31.181 1.00 95.31 222 THR A C 1
ATOM 1612 O O . THR A 1 222 ? 20.903 2.418 -30.150 1.00 95.31 222 THR A O 1
ATOM 1615 N N . GLU A 1 223 ? 21.328 2.736 -32.329 1.00 96.31 223 GLU A N 1
ATOM 1616 C CA . GLU A 1 223 ? 20.534 3.962 -32.457 1.00 96.31 223 GLU A CA 1
ATOM 1617 C C . GLU A 1 223 ? 19.040 3.679 -32.252 1.00 96.31 223 GLU A C 1
ATOM 1619 O O . GLU A 1 223 ? 18.385 4.320 -31.429 1.00 96.31 223 GLU A O 1
ATOM 1624 N N . SER A 1 224 ? 18.522 2.641 -32.909 1.00 95.12 224 SER A N 1
ATOM 1625 C CA . SER A 1 224 ? 17.141 2.176 -32.776 1.00 95.12 224 SER A CA 1
ATOM 1626 C C . SER A 1 224 ? 16.826 1.748 -31.343 1.00 95.12 224 SER A C 1
ATOM 1628 O O . SER A 1 224 ? 15.752 2.064 -30.825 1.00 95.12 224 SER A O 1
ATOM 1630 N N . ARG A 1 225 ? 17.766 1.059 -30.673 1.00 96.12 225 ARG A N 1
ATOM 1631 C CA . ARG A 1 225 ? 17.624 0.707 -29.250 1.00 96.12 225 ARG A CA 1
ATOM 1632 C C . ARG A 1 225 ? 17.590 1.949 -28.358 1.00 96.12 225 ARG A C 1
ATOM 1634 O O . ARG A 1 225 ? 16.771 1.981 -27.445 1.00 96.12 225 ARG A O 1
ATOM 1641 N N . GLY A 1 226 ? 18.404 2.965 -28.647 1.00 96.75 226 GLY A N 1
ATOM 1642 C CA . GLY A 1 226 ? 18.395 4.258 -27.951 1.00 96.75 226 GLY A CA 1
ATOM 1643 C C . GLY A 1 226 ? 17.059 4.988 -28.054 1.00 96.75 226 GLY A C 1
ATOM 1644 O O . GLY A 1 226 ? 16.482 5.374 -27.039 1.00 96.75 226 GLY A O 1
ATOM 1645 N N . VAL A 1 227 ? 16.511 5.106 -29.267 1.00 96.38 227 VAL A N 1
ATOM 1646 C CA . VAL A 1 227 ? 15.200 5.742 -29.493 1.00 96.38 227 VAL A CA 1
ATOM 1647 C C . VAL A 1 227 ? 14.094 5.016 -28.722 1.00 96.38 227 VAL A C 1
ATOM 1649 O O . VAL A 1 227 ? 13.271 5.646 -28.059 1.00 96.38 227 VAL A O 1
ATOM 1652 N N . TRP A 1 228 ? 14.092 3.683 -28.761 1.00 95.00 228 TRP A N 1
ATOM 1653 C CA . TRP A 1 228 ? 13.129 2.878 -28.013 1.00 95.00 228 TRP A CA 1
ATOM 1654 C C . TRP A 1 228 ? 13.300 2.967 -26.501 1.00 95.00 228 TRP A C 1
ATOM 1656 O O . TRP A 1 228 ? 12.302 3.035 -25.782 1.00 95.00 228 TRP A O 1
ATOM 1666 N N . ALA A 1 229 ? 14.536 2.973 -26.002 1.00 97.00 229 ALA A N 1
ATOM 1667 C CA . ALA A 1 229 ? 14.803 3.160 -24.584 1.00 97.00 229 ALA A CA 1
ATOM 1668 C C . ALA A 1 229 ? 14.219 4.495 -24.100 1.00 97.00 229 ALA A C 1
ATOM 1670 O O . ALA A 1 229 ? 13.521 4.522 -23.086 1.00 97.00 229 ALA A O 1
ATOM 1671 N N . GLU A 1 230 ? 14.398 5.572 -24.864 1.00 97.62 230 GLU A N 1
ATOM 1672 C CA . GLU A 1 230 ? 13.859 6.889 -24.526 1.00 97.62 230 GLU A CA 1
ATOM 1673 C C . GLU A 1 230 ? 12.321 6.932 -24.546 1.00 97.62 230 GLU A C 1
ATOM 1675 O O . GLU A 1 230 ? 11.697 7.437 -23.609 1.00 97.62 230 GLU A O 1
ATOM 1680 N N . GLU A 1 231 ? 11.683 6.315 -25.546 1.00 97.12 231 GLU A N 1
ATOM 1681 C CA . GLU A 1 231 ? 10.220 6.177 -25.598 1.00 97.12 231 GLU A CA 1
ATOM 1682 C C . GLU A 1 231 ? 9.674 5.429 -24.365 1.00 97.12 231 GLU A C 1
ATOM 1684 O O . GLU A 1 231 ? 8.652 5.810 -23.774 1.00 97.12 231 GLU A O 1
ATOM 1689 N N . GLN A 1 232 ? 10.376 4.379 -23.927 1.00 97.44 232 GLN A N 1
ATOM 1690 C CA . GLN A 1 232 ? 10.006 3.636 -22.725 1.00 97.44 232 GLN A CA 1
ATOM 1691 C C . GLN A 1 232 ? 10.229 4.443 -21.446 1.00 97.44 232 GLN A C 1
ATOM 1693 O O . GLN A 1 232 ? 9.369 4.383 -20.565 1.00 97.44 232 GLN A O 1
ATOM 1698 N N . ARG A 1 233 ? 11.308 5.235 -21.338 1.00 97.69 233 ARG A N 1
ATOM 1699 C CA . ARG A 1 233 ? 11.515 6.159 -20.204 1.00 97.69 233 ARG A CA 1
ATOM 1700 C C . ARG A 1 233 ? 10.345 7.131 -20.077 1.00 97.69 233 ARG A C 1
ATOM 1702 O O . ARG A 1 233 ? 9.762 7.241 -18.998 1.00 97.69 233 ARG A O 1
ATOM 1709 N N . GLY A 1 234 ? 9.949 7.764 -21.184 1.00 97.50 234 GLY A N 1
ATOM 1710 C CA . GLY A 1 234 ? 8.800 8.672 -21.221 1.00 97.50 234 GLY A CA 1
ATOM 1711 C C . GLY A 1 234 ? 7.504 7.985 -20.786 1.00 97.50 234 GLY A C 1
ATOM 1712 O O . GLY A 1 234 ? 6.798 8.475 -19.902 1.00 97.50 234 GLY A O 1
ATOM 1713 N N . THR A 1 235 ? 7.239 6.792 -21.328 1.00 97.19 235 THR A N 1
ATOM 1714 C CA . THR A 1 235 ? 6.063 5.989 -20.963 1.00 97.19 235 THR A CA 1
ATOM 1715 C C . THR A 1 235 ? 6.053 5.633 -19.474 1.00 97.19 235 THR A C 1
ATOM 1717 O O . THR A 1 235 ? 5.013 5.735 -18.823 1.00 97.19 235 THR A O 1
ATOM 1720 N N . VAL A 1 236 ? 7.192 5.217 -18.913 1.00 97.44 236 VAL A N 1
ATOM 1721 C CA . VAL A 1 236 ? 7.323 4.871 -17.490 1.00 97.44 236 VAL A CA 1
ATOM 1722 C C . VAL A 1 236 ? 7.004 6.080 -16.619 1.00 97.44 236 VAL A C 1
ATOM 1724 O O . VAL A 1 236 ? 6.144 5.970 -15.745 1.00 97.44 236 VAL A O 1
ATOM 1727 N N . GLU A 1 237 ? 7.618 7.234 -16.879 1.00 97.06 237 GLU A N 1
ATOM 1728 C CA . GLU A 1 237 ? 7.378 8.447 -16.089 1.00 97.06 237 GLU A CA 1
ATOM 1729 C C . GLU A 1 237 ? 5.920 8.913 -16.162 1.00 97.06 237 GLU A C 1
ATOM 1731 O O . GLU A 1 237 ? 5.324 9.271 -15.142 1.00 97.06 237 GLU A O 1
ATOM 1736 N N . ASP A 1 238 ? 5.293 8.840 -17.337 1.00 96.06 238 ASP A N 1
ATOM 1737 C CA . ASP A 1 238 ? 3.874 9.161 -17.490 1.00 96.06 238 ASP A CA 1
ATOM 1738 C C . ASP A 1 238 ? 2.978 8.242 -16.644 1.00 96.06 238 ASP A C 1
ATOM 1740 O O . ASP A 1 238 ? 2.021 8.706 -16.013 1.00 96.06 238 ASP A O 1
ATOM 1744 N N . LYS A 1 239 ? 3.284 6.937 -16.580 1.00 95.44 239 LYS A N 1
ATOM 1745 C CA . LYS A 1 239 ? 2.532 5.989 -15.741 1.00 95.44 239 LYS A CA 1
ATOM 1746 C C . LYS A 1 239 ? 2.814 6.170 -14.252 1.00 95.44 239 LYS A C 1
ATOM 1748 O O . LYS A 1 239 ? 1.877 6.060 -13.460 1.00 95.44 239 LYS A O 1
ATOM 1753 N N . LEU A 1 240 ? 4.043 6.499 -13.858 1.00 95.06 240 LEU A N 1
ATOM 1754 C CA . LEU A 1 240 ? 4.374 6.786 -12.460 1.00 95.06 240 LEU A CA 1
ATOM 1755 C C . LEU A 1 240 ? 3.670 8.054 -11.954 1.00 95.06 240 LEU A C 1
ATOM 1757 O O . LEU A 1 240 ? 3.123 8.056 -10.850 1.00 95.06 240 LEU A O 1
ATOM 1761 N N . ARG A 1 241 ? 3.516 9.090 -12.793 1.00 92.69 241 ARG A N 1
ATOM 1762 C CA . ARG A 1 241 ? 2.702 10.273 -12.442 1.00 92.69 241 ARG A CA 1
ATOM 1763 C C . ARG A 1 241 ? 1.244 9.923 -12.114 1.00 92.69 241 ARG A C 1
ATOM 1765 O O . ARG A 1 241 ? 0.650 10.547 -11.232 1.00 92.69 241 ARG A O 1
ATOM 1772 N N . LEU A 1 242 ? 0.661 8.910 -12.766 1.00 90.44 242 LEU A N 1
ATOM 1773 C CA . LEU A 1 242 ? -0.690 8.432 -12.432 1.00 90.44 242 LEU A CA 1
ATOM 1774 C C . LEU A 1 242 ? -0.754 7.806 -11.030 1.00 90.44 242 LEU A C 1
ATOM 1776 O O . LEU A 1 242 ? -1.765 7.968 -10.342 1.00 90.44 242 LEU A O 1
ATOM 1780 N N . ILE A 1 243 ? 0.313 7.125 -10.599 1.00 93.12 243 ILE A N 1
ATOM 1781 C CA . ILE A 1 243 ? 0.422 6.524 -9.262 1.00 93.12 243 ILE A CA 1
ATOM 1782 C C . ILE A 1 243 ? 0.528 7.615 -8.196 1.00 93.12 243 ILE A C 1
ATOM 1784 O O . ILE A 1 243 ? -0.223 7.571 -7.221 1.00 93.12 243 ILE A O 1
ATOM 1788 N N . SER A 1 244 ? 1.344 8.650 -8.419 1.00 88.19 244 SER A N 1
ATOM 1789 C CA . SER A 1 244 ? 1.425 9.820 -7.528 1.00 88.19 244 SER A CA 1
ATOM 1790 C C . SER A 1 244 ? 0.049 10.475 -7.298 1.00 88.19 244 SER A C 1
ATOM 1792 O O . SER A 1 244 ? -0.324 10.822 -6.171 1.00 88.19 244 SER A O 1
ATOM 1794 N N . GLY A 1 245 ? -0.798 10.522 -8.336 1.00 85.94 245 GLY A N 1
ATOM 1795 C CA . GLY A 1 245 ? -2.180 11.006 -8.240 1.00 85.94 245 GLY A CA 1
ATOM 1796 C C . GLY A 1 245 ? -3.088 10.214 -7.279 1.00 85.94 245 GLY A C 1
ATOM 1797 O O . GLY A 1 245 ? -4.094 10.747 -6.795 1.00 85.94 245 GLY A O 1
ATOM 1798 N N . LEU A 1 246 ? -2.746 8.965 -6.933 1.00 86.94 246 LEU A N 1
ATOM 1799 C CA . LEU A 1 246 ? -3.504 8.141 -5.975 1.00 86.94 246 LEU A CA 1
ATOM 1800 C C . LEU A 1 246 ? -3.388 8.636 -4.526 1.00 86.94 246 LEU A C 1
ATOM 1802 O O . LEU A 1 246 ? -4.244 8.281 -3.702 1.00 86.94 246 LEU A O 1
ATOM 1806 N N . ASN A 1 247 ? -2.382 9.462 -4.220 1.00 79.31 247 ASN A N 1
ATOM 1807 C CA . ASN A 1 247 ? -2.217 10.134 -2.927 1.00 79.31 247 ASN A CA 1
ATOM 1808 C C . ASN A 1 247 ? -3.029 11.438 -2.809 1.00 79.31 247 ASN A C 1
ATOM 1810 O O . ASN A 1 247 ? -3.073 12.044 -1.738 1.00 79.31 247 ASN A O 1
ATOM 1814 N N . GLY A 1 248 ? -3.743 11.848 -3.866 1.00 74.06 248 GLY A N 1
ATOM 1815 C CA . GLY A 1 248 ? -4.630 13.013 -3.837 1.00 74.06 248 GLY A CA 1
ATOM 1816 C C . GLY A 1 248 ? -5.726 12.937 -2.758 1.00 74.06 248 GLY A C 1
ATOM 1817 O O . GLY A 1 248 ? -6.186 11.854 -2.380 1.00 74.06 248 GLY A O 1
ATOM 1818 N N . ARG A 1 249 ? -6.165 14.113 -2.271 1.00 74.94 249 ARG A N 1
ATOM 1819 C CA . ARG A 1 249 ? -7.118 14.292 -1.150 1.00 74.94 249 ARG A CA 1
ATOM 1820 C C . ARG A 1 249 ? -8.289 13.299 -1.202 1.00 74.94 249 ARG A C 1
ATOM 1822 O O . ARG A 1 249 ? -9.003 13.217 -2.197 1.00 74.94 249 ARG A O 1
ATOM 1829 N N . THR A 1 250 ? -8.572 12.625 -0.086 1.00 67.88 250 THR A N 1
ATOM 1830 C CA . THR A 1 250 ? -9.666 11.640 0.075 1.00 67.88 250 THR A CA 1
ATOM 1831 C C . THR A 1 250 ? -11.033 12.137 -0.401 1.00 67.88 250 THR A C 1
ATOM 1833 O O . THR A 1 250 ? -11.838 11.353 -0.905 1.00 67.88 250 THR A O 1
ATOM 1836 N N . VAL A 1 251 ? -11.279 13.444 -0.277 1.00 70.62 251 VAL A N 1
ATOM 1837 C CA . VAL A 1 251 ? -12.507 14.115 -0.727 1.00 70.62 251 VAL A CA 1
ATOM 1838 C C . VAL A 1 251 ? -12.721 13.954 -2.238 1.00 70.62 251 VAL A C 1
ATOM 1840 O O . VAL A 1 251 ? -13.840 13.672 -2.666 1.00 70.62 251 VAL A O 1
ATOM 1843 N N . TYR A 1 252 ? -11.654 14.028 -3.042 1.00 81.06 252 TYR A N 1
ATOM 1844 C CA . TYR A 1 252 ? -11.711 13.852 -4.498 1.00 81.06 252 TYR A CA 1
ATOM 1845 C C . TYR A 1 252 ? -12.239 12.460 -4.878 1.00 81.06 252 TYR A C 1
ATOM 1847 O O . TYR A 1 252 ? -13.156 12.323 -5.693 1.00 81.06 252 TYR A O 1
ATOM 1855 N N . TRP A 1 253 ? -11.722 11.414 -4.231 1.00 79.69 253 TRP A N 1
ATOM 1856 C CA . TRP A 1 253 ? -12.126 10.030 -4.493 1.00 79.69 253 TRP A CA 1
ATOM 1857 C C . TRP A 1 253 ? -13.532 9.709 -3.976 1.00 79.69 253 TRP A C 1
ATOM 1859 O O . TRP A 1 253 ? -14.269 8.950 -4.618 1.00 79.69 253 TRP A O 1
ATOM 1869 N N . GLY A 1 254 ? -13.928 10.307 -2.848 1.00 74.88 254 GLY A N 1
ATOM 1870 C CA . GLY A 1 254 ? -15.295 10.229 -2.331 1.00 74.88 254 GLY A CA 1
ATOM 1871 C C . GLY A 1 254 ? -16.299 10.807 -3.329 1.00 74.88 254 GLY A C 1
ATOM 1872 O O . GLY A 1 254 ? -17.218 10.107 -3.762 1.00 74.88 254 GLY A O 1
ATOM 1873 N N . TRP A 1 255 ? -16.056 12.036 -3.786 1.00 81.75 255 TRP A N 1
ATOM 1874 C CA . TRP A 1 255 ? -16.885 12.701 -4.790 1.00 81.75 255 TRP A CA 1
ATOM 1875 C C . TRP A 1 255 ? -16.960 11.916 -6.108 1.00 81.75 255 TRP A C 1
ATOM 1877 O O . TRP A 1 255 ? -18.051 11.673 -6.629 1.00 81.75 255 TRP A O 1
ATOM 1887 N N . ARG A 1 256 ? -15.824 11.417 -6.616 1.00 79.88 256 ARG A N 1
ATOM 1888 C CA . ARG A 1 256 ? -15.779 10.616 -7.852 1.00 79.88 256 ARG A CA 1
ATOM 1889 C C . ARG A 1 256 ? -16.611 9.332 -7.744 1.00 79.88 256 ARG A C 1
ATOM 1891 O O . ARG A 1 256 ? -17.275 8.939 -8.703 1.00 79.88 256 ARG A O 1
ATOM 1898 N N . THR A 1 257 ? -16.628 8.705 -6.568 1.00 77.75 257 THR A N 1
ATOM 1899 C CA . THR A 1 257 ? -17.440 7.505 -6.305 1.00 77.75 257 THR A CA 1
ATOM 1900 C C . THR A 1 257 ? -18.938 7.822 -6.319 1.00 77.75 257 THR A C 1
ATOM 1902 O O . THR A 1 257 ? -19.717 7.058 -6.891 1.00 77.75 257 THR A O 1
ATOM 1905 N N . VAL A 1 258 ? -19.350 8.953 -5.734 1.00 79.81 258 VAL A N 1
ATOM 1906 C CA . VAL A 1 258 ? -20.750 9.414 -5.763 1.00 79.81 258 VAL A CA 1
ATOM 1907 C C . VAL A 1 258 ? -21.187 9.708 -7.199 1.00 79.81 258 VAL A C 1
ATOM 1909 O O . VAL A 1 258 ? -22.212 9.189 -7.642 1.00 79.81 258 VAL A O 1
ATOM 1912 N N . ARG A 1 259 ? -20.372 10.437 -7.971 1.00 84.88 259 ARG A N 1
ATOM 1913 C CA . ARG A 1 259 ? -20.669 10.761 -9.376 1.00 84.88 259 ARG A CA 1
ATOM 1914 C C . ARG A 1 259 ? -20.819 9.506 -10.244 1.00 84.88 259 ARG A C 1
ATOM 1916 O O . ARG A 1 259 ? -21.767 9.408 -11.016 1.00 84.88 259 ARG A O 1
ATOM 1923 N N . ALA A 1 260 ? -19.954 8.507 -10.061 1.00 82.69 260 ALA A N 1
ATOM 1924 C CA . ALA A 1 260 ? -20.042 7.228 -10.773 1.00 82.69 260 ALA A CA 1
ATOM 1925 C C . ALA A 1 260 ? -21.281 6.386 -10.397 1.00 82.69 260 ALA A C 1
ATOM 1927 O O . ALA A 1 260 ? -21.695 5.519 -11.171 1.00 82.69 260 ALA A O 1
ATOM 1928 N N . ARG A 1 261 ? -21.871 6.594 -9.210 1.00 79.94 261 ARG A N 1
ATOM 1929 C CA . ARG A 1 261 ? -23.161 5.987 -8.834 1.00 79.94 261 ARG A CA 1
ATOM 1930 C C . ARG A 1 261 ? -24.334 6.734 -9.461 1.00 79.94 261 ARG A C 1
ATOM 1932 O O . ARG A 1 261 ? -25.251 6.087 -9.954 1.00 79.94 261 ARG A O 1
ATOM 1939 N N . LEU A 1 262 ? -24.289 8.066 -9.468 1.00 83.94 262 LEU A N 1
ATOM 1940 C CA . LEU A 1 262 ? -25.325 8.899 -10.085 1.00 83.94 262 LEU A CA 1
ATOM 1941 C C . LEU A 1 262 ? -25.413 8.659 -11.596 1.00 83.94 262 LEU A C 1
ATOM 1943 O O . LEU A 1 262 ? -26.508 8.441 -12.096 1.00 83.94 262 LEU A O 1
ATOM 1947 N N . ALA A 1 263 ? -24.278 8.567 -12.296 1.00 83.38 263 ALA A N 1
ATOM 1948 C CA . ALA A 1 263 ? -24.246 8.247 -13.727 1.00 83.38 263 ALA A CA 1
ATOM 1949 C C . ALA A 1 263 ? -24.882 6.881 -14.056 1.00 83.38 263 ALA A C 1
ATOM 1951 O O . ALA A 1 263 ? -25.530 6.735 -15.083 1.00 83.38 263 ALA A O 1
ATOM 1952 N N . ARG A 1 264 ? -24.751 5.889 -13.162 1.00 81.44 264 ARG A N 1
ATOM 1953 C CA . ARG A 1 264 ? -25.385 4.569 -13.325 1.00 81.44 264 ARG A CA 1
ATOM 1954 C C . ARG A 1 264 ? -26.888 4.570 -13.052 1.00 81.44 264 ARG A C 1
ATOM 1956 O O . ARG A 1 264 ? -27.600 3.773 -13.643 1.00 81.44 264 ARG A O 1
ATOM 1963 N N . ARG A 1 265 ? -27.368 5.434 -12.153 1.00 79.69 265 ARG A N 1
ATOM 1964 C CA . ARG A 1 265 ? -28.807 5.593 -11.874 1.00 79.69 265 ARG A CA 1
ATOM 1965 C C . ARG A 1 265 ? -29.511 6.471 -12.908 1.00 79.69 265 ARG A C 1
ATOM 1967 O O . ARG A 1 265 ? -30.691 6.277 -13.153 1.00 79.69 265 ARG A O 1
ATOM 1974 N N . GLY A 1 266 ? -28.781 7.412 -13.501 1.00 69.31 266 GLY A N 1
ATOM 1975 C CA . GLY A 1 266 ? -29.261 8.337 -14.526 1.00 69.31 266 GLY A CA 1
ATOM 1976 C C . GLY A 1 266 ? -29.253 7.783 -15.950 1.00 69.31 266 GLY A C 1
ATOM 1977 O O . GLY A 1 266 ? -29.487 8.556 -16.868 1.00 69.31 266 GLY A O 1
ATOM 1978 N N . ALA A 1 267 ? -29.020 6.481 -16.147 1.00 60.97 267 ALA A N 1
ATOM 1979 C CA . ALA A 1 267 ? -29.269 5.798 -17.415 1.00 60.97 267 ALA A CA 1
ATOM 1980 C C . ALA A 1 267 ? -30.584 4.987 -17.337 1.00 60.97 267 ALA A C 1
ATOM 1982 O O . ALA A 1 267 ? -30.539 3.756 -17.282 1.00 60.97 267 ALA A O 1
ATOM 1983 N N . PRO A 1 268 ? -31.765 5.634 -17.259 1.00 61.59 268 PRO A N 1
ATOM 1984 C CA . PRO A 1 268 ? -33.028 4.942 -17.432 1.00 61.59 268 PRO A CA 1
ATOM 1985 C C . PRO A 1 268 ? -33.179 4.580 -18.914 1.00 61.59 268 PRO A C 1
ATOM 1987 O O . PRO A 1 268 ? -33.217 5.453 -19.771 1.00 61.59 268 PRO A O 1
ATOM 1990 N N . GLY A 1 269 ? -33.254 3.284 -19.211 1.00 61.47 269 GLY A N 1
ATOM 1991 C CA . GLY A 1 269 ? -33.872 2.786 -20.440 1.00 61.47 269 GLY A CA 1
ATOM 1992 C C . GLY A 1 269 ? -33.249 3.236 -21.765 1.00 61.47 269 GLY A C 1
ATOM 1993 O O . GLY A 1 269 ? -33.920 3.876 -22.562 1.00 61.47 269 GLY A O 1
ATOM 1994 N N . ALA A 1 270 ? -32.039 2.777 -22.087 1.00 55.47 270 ALA A N 1
ATOM 1995 C CA . ALA A 1 270 ? -31.735 2.441 -23.482 1.00 55.47 270 ALA A CA 1
ATOM 1996 C C . ALA A 1 270 ? -32.191 0.991 -23.698 1.00 55.47 270 ALA A C 1
ATOM 1998 O O . ALA A 1 270 ? -31.407 0.047 -23.656 1.00 55.47 270 ALA A O 1
ATOM 1999 N N . GLY A 1 271 ? -33.508 0.824 -23.754 1.00 68.69 271 GLY A N 1
ATOM 2000 C CA . GLY A 1 271 ? -34.186 -0.459 -23.819 1.00 68.69 271 GLY A CA 1
ATOM 2001 C C . GLY A 1 271 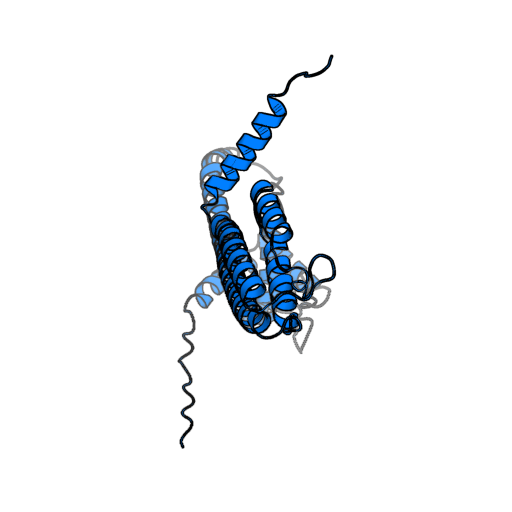? -35.418 -0.357 -24.699 1.00 68.69 271 GLY A C 1
ATOM 2002 O O . GLY A 1 271 ? -36.525 -0.523 -24.197 1.00 68.69 271 GLY A O 1
ATOM 2003 N N . ARG A 1 272 ? -35.212 -0.036 -25.976 1.00 47.34 272 ARG A N 1
ATOM 2004 C CA . ARG A 1 272 ? -35.699 -0.773 -27.153 1.00 47.34 272 ARG A CA 1
ATOM 2005 C C . ARG A 1 272 ? -35.285 -0.050 -28.425 1.00 47.34 272 ARG A C 1
ATOM 2007 O O . ARG A 1 272 ? -35.454 1.185 -28.465 1.00 47.34 272 ARG A O 1
#

Sequence (272 aa):
MLLAAGAGPAWAAPGASSERDVQLVYCLDGPHRAGLVSAALRLRLLAPGSTAAPDAVRPAQGPGGAMSLQQWAERRTEDFGRACSALMAAASESPGTAAQGGGGGGWFTDFLKQLPLLAAGALLTLAGQSSERISAERRQLGQQLETEESAYRTAVQDYLAGYEIDPRADHSAVRAARTALVGTLGRVPGPRARRDAARAAADALPLARPLPGQRDGYLLDTESRGVWAEEQRGTVEDKLRLISGLNGRTVYWGWRTVRARLARRGAPGAGR

Foldseek 3Di:
DDDDDDDDDDDDDPPPPVVLVVLVCVCLDPVNLQQLLVLLVVVQQFDPQAGQDAQRTHGNDDDDHRHHLVVCCVVVVPSSVNSSVSSVVVVVPDDDPDDDDDDDPDVVVVCVVCVVVVVVVVVVVVVVVVVVVVVVVLVVLVVQLVVLLVQLLVLLVQQLVQCLVPLPRDCPSNLVSLVSNLVSLCVDDDDPQLNVLSNVLSVQQPCNDRDGCDDPRHGDHSVRSNVVSVVNNVSNVVSSVSVVCSSPDNVVSVVVNVVVVVVVVPPPDPDD